Protein AF-A0A817HDC8-F1 (afdb_monomer)

Structure (mmCIF, N/CA/C/O backbone):
data_AF-A0A817HDC8-F1
#
_entry.id   AF-A0A817HDC8-F1
#
loop_
_atom_site.group_PDB
_atom_site.id
_atom_site.type_symbol
_atom_site.label_atom_id
_atom_site.label_alt_id
_atom_site.label_comp_id
_atom_site.label_asym_id
_atom_site.label_entity_id
_atom_site.label_seq_id
_atom_site.pdbx_PDB_ins_code
_atom_site.Cartn_x
_atom_site.Cartn_y
_atom_site.Cartn_z
_atom_site.occupancy
_atom_site.B_iso_or_equiv
_atom_site.auth_seq_id
_atom_site.auth_comp_id
_atom_site.auth_asym_id
_a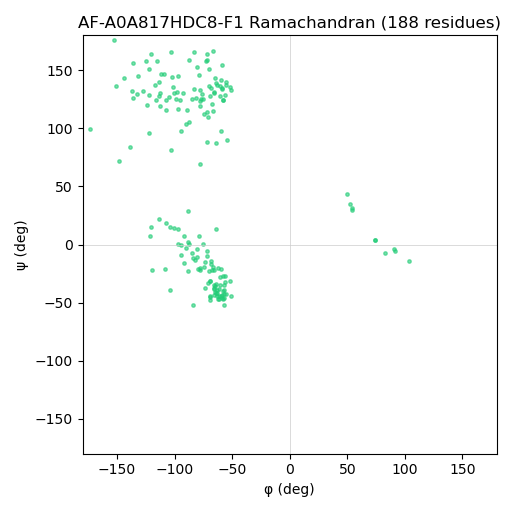tom_site.auth_atom_id
_atom_site.pdbx_PDB_model_num
ATOM 1 N N . MET A 1 1 ? -11.034 21.842 -43.957 1.00 43.28 1 MET A N 1
ATOM 2 C CA . MET A 1 1 ? -11.993 20.720 -43.878 1.00 43.28 1 MET A CA 1
ATOM 3 C C . MET A 1 1 ? -11.370 19.506 -44.549 1.00 43.28 1 MET A C 1
ATOM 5 O O . MET A 1 1 ? -11.151 19.567 -45.745 1.00 43.28 1 MET A O 1
ATOM 9 N N . ASN A 1 2 ? -11.015 18.476 -43.774 1.00 33.69 2 ASN A N 1
ATOM 10 C CA . ASN A 1 2 ? -10.991 17.064 -44.186 1.00 33.69 2 ASN A CA 1
ATOM 11 C C . ASN A 1 2 ? -10.692 16.208 -42.944 1.00 33.69 2 ASN A C 1
ATOM 13 O O . ASN A 1 2 ? -9.560 16.123 -42.479 1.00 33.69 2 ASN A O 1
ATOM 17 N N . ASN A 1 3 ? -11.758 15.643 -42.373 1.00 34.84 3 ASN A N 1
ATOM 18 C CA . ASN A 1 3 ? -11.733 14.734 -41.230 1.00 34.84 3 ASN A CA 1
ATOM 19 C C . ASN A 1 3 ? -11.536 13.299 -41.735 1.00 34.84 3 ASN A C 1
ATOM 21 O O . ASN A 1 3 ? -12.495 12.694 -42.207 1.00 34.84 3 ASN A O 1
ATOM 25 N N . ASN A 1 4 ? -10.341 12.730 -41.573 1.00 34.66 4 ASN A N 1
ATOM 26 C CA . ASN A 1 4 ? -10.135 11.288 -41.716 1.00 34.66 4 ASN A CA 1
ATOM 27 C C . ASN A 1 4 ? -10.223 10.625 -40.337 1.00 34.66 4 ASN A C 1
ATOM 29 O O . ASN A 1 4 ? -9.266 10.626 -39.567 1.00 34.66 4 ASN A O 1
ATOM 33 N N . LYS A 1 5 ? -11.397 10.070 -40.014 1.00 36.00 5 LYS A N 1
ATOM 34 C CA . LYS A 1 5 ? -11.582 9.159 -38.878 1.00 36.00 5 LYS A CA 1
ATOM 35 C C . LYS A 1 5 ? -11.352 7.727 -39.360 1.00 36.00 5 LYS A C 1
ATOM 37 O O . LYS A 1 5 ? -12.231 7.141 -39.985 1.00 36.00 5 LYS A O 1
ATOM 42 N N . SER A 1 6 ? -10.200 7.148 -39.045 1.00 36.69 6 SER A N 1
ATOM 43 C CA . SER A 1 6 ? -9.968 5.708 -39.159 1.00 36.69 6 SER A CA 1
ATOM 44 C C . SER A 1 6 ? -10.699 4.986 -38.020 1.00 36.69 6 SER A C 1
ATOM 46 O O . SER A 1 6 ? -10.377 5.142 -36.844 1.00 36.69 6 SER A O 1
ATOM 48 N N . LYS A 1 7 ? -11.729 4.207 -38.372 1.00 33.06 7 LYS A N 1
ATOM 49 C CA . LYS A 1 7 ? -12.365 3.235 -37.473 1.00 33.06 7 LYS A CA 1
ATOM 50 C C . LYS A 1 7 ? -11.401 2.064 -37.274 1.00 33.06 7 LYS A C 1
ATOM 52 O O . LYS A 1 7 ? -11.149 1.320 -38.214 1.00 33.06 7 LYS A O 1
ATOM 57 N N . ILE A 1 8 ? -10.903 1.887 -36.055 1.00 33.47 8 ILE A N 1
ATOM 58 C CA . ILE A 1 8 ? -10.273 0.634 -35.627 1.00 33.47 8 ILE A CA 1
ATOM 59 C C . ILE A 1 8 ? -11.396 -0.234 -35.059 1.00 33.47 8 ILE A C 1
ATOM 61 O O . ILE A 1 8 ? -12.049 0.152 -34.090 1.00 33.47 8 ILE A O 1
ATOM 65 N N . SER A 1 9 ? -11.660 -1.369 -35.702 1.00 33.81 9 SER A N 1
ATOM 66 C CA . SER A 1 9 ? -12.537 -2.413 -35.171 1.00 33.81 9 SER A CA 1
ATOM 67 C C . SER A 1 9 ? -11.661 -3.480 -34.518 1.00 33.81 9 SER A C 1
ATOM 69 O O . SER A 1 9 ? -10.655 -3.887 -35.093 1.00 33.81 9 SER A O 1
ATOM 71 N N . PHE A 1 10 ? -12.003 -3.876 -33.293 1.00 32.59 10 PHE A N 1
ATOM 72 C CA . PHE A 1 10 ? -11.344 -4.972 -32.589 1.00 32.59 10 PHE A CA 1
ATOM 73 C C . PHE A 1 10 ? -12.185 -6.230 -32.783 1.00 32.59 10 PHE A C 1
ATOM 75 O O . PHE A 1 10 ? -13.341 -6.263 -32.363 1.00 32.59 10 PHE A O 1
ATOM 82 N N . ASN A 1 11 ? -11.610 -7.233 -33.442 1.00 30.77 11 ASN A N 1
ATOM 83 C CA . ASN A 1 11 ? -12.217 -8.549 -33.596 1.00 30.77 11 ASN A CA 1
ATOM 84 C C . ASN A 1 11 ? -11.956 -9.351 -32.310 1.00 30.77 11 ASN A C 1
ATOM 86 O O . ASN A 1 11 ? -10.815 -9.420 -31.853 1.00 30.77 11 ASN A O 1
ATOM 90 N N . LEU A 1 12 ? -13.006 -9.883 -31.681 1.00 39.09 12 LEU A N 1
ATOM 91 C CA . LEU A 1 12 ? -12.952 -10.491 -30.340 1.00 39.09 12 LEU A CA 1
ATOM 92 C C . LEU A 1 12 ? -12.688 -12.009 -30.346 1.00 39.09 12 LEU A C 1
ATOM 94 O O . LEU A 1 12 ? -12.686 -12.617 -29.276 1.00 39.09 12 LEU A O 1
ATOM 98 N N . ASP A 1 13 ? -12.396 -12.595 -31.507 1.00 40.66 13 ASP A N 1
ATOM 99 C CA . ASP A 1 13 ? -12.350 -14.054 -31.685 1.00 40.66 13 ASP A CA 1
ATOM 100 C C . ASP A 1 13 ? -10.942 -14.683 -31.597 1.00 40.66 13 ASP A C 1
ATOM 102 O O . ASP A 1 13 ? -10.808 -15.900 -31.642 1.00 40.66 13 ASP A O 1
ATOM 106 N N . ASP A 1 14 ? -9.880 -13.905 -31.356 1.00 39.59 14 ASP A N 1
ATOM 107 C CA . ASP A 1 14 ? -8.495 -14.419 -31.240 1.00 39.59 14 ASP A CA 1
ATOM 108 C C . ASP A 1 14 ? -8.097 -14.860 -29.810 1.00 39.59 14 ASP A C 1
ATOM 110 O O . ASP A 1 14 ? -6.934 -14.785 -29.402 1.00 39.59 14 ASP A O 1
ATOM 114 N N . ARG A 1 15 ? -9.054 -15.314 -28.989 1.00 44.38 15 ARG A N 1
ATOM 115 C CA . ARG A 1 15 ? -8.764 -15.738 -27.601 1.00 44.38 15 ARG A CA 1
ATOM 116 C C . ARG A 1 15 ? -8.123 -17.123 -27.488 1.00 44.38 15 ARG A C 1
ATOM 118 O O . ARG A 1 15 ? -7.425 -17.373 -26.504 1.00 44.38 15 ARG A O 1
ATOM 125 N N . ASP A 1 16 ? -8.275 -17.976 -28.495 1.00 39.31 16 ASP A N 1
ATOM 126 C CA . ASP A 1 16 ? -7.887 -19.388 -28.387 1.00 39.31 16 ASP A CA 1
ATOM 127 C C . ASP A 1 16 ? -6.445 -19.682 -28.838 1.00 39.31 16 ASP A C 1
ATOM 129 O O . ASP A 1 16 ? -5.863 -20.690 -28.436 1.00 39.31 16 ASP A O 1
ATOM 133 N N . ALA A 1 17 ? -5.794 -18.766 -29.565 1.00 37.88 17 ALA A N 1
ATOM 134 C CA . ALA A 1 17 ? -4.405 -18.940 -30.011 1.00 37.88 17 ALA A CA 1
ATOM 135 C C . ALA A 1 17 ? -3.343 -18.610 -28.935 1.00 37.88 17 ALA A C 1
ATOM 137 O O . ALA A 1 17 ? -2.167 -18.925 -29.106 1.00 37.88 17 ALA A O 1
ATOM 138 N N . LEU A 1 18 ? -3.731 -18.008 -27.803 1.00 38.06 18 LEU A N 1
ATOM 139 C CA . LEU A 1 18 ? -2.809 -17.596 -26.728 1.00 38.06 18 LEU A CA 1
ATOM 140 C C . LEU A 1 18 ? -2.658 -18.632 -25.598 1.00 38.06 18 LEU A C 1
ATOM 142 O O . LEU A 1 18 ? -1.925 -18.403 -24.632 1.00 38.06 18 LEU A O 1
ATOM 146 N N . VAL A 1 19 ? -3.352 -19.771 -25.677 1.00 42.84 19 VAL A N 1
ATOM 147 C CA . VAL A 1 19 ? -3.393 -20.764 -24.587 1.00 42.84 19 VAL A CA 1
ATOM 148 C C . VAL A 1 19 ? -2.247 -21.786 -24.673 1.00 42.84 19 VAL A C 1
ATOM 150 O O . VAL A 1 19 ? -1.840 -22.331 -23.647 1.00 42.84 19 VAL A O 1
ATOM 153 N N . SER A 1 20 ? -1.648 -22.000 -25.847 1.00 35.31 20 SER A N 1
ATOM 154 C CA . SER A 1 20 ? -0.659 -23.067 -26.078 1.00 35.31 20 SER A CA 1
ATOM 155 C C . SER A 1 20 ? 0.790 -22.739 -25.679 1.00 35.31 20 SER A C 1
ATOM 157 O O . SER A 1 20 ? 1.583 -23.666 -25.544 1.00 35.31 20 SER A O 1
ATOM 159 N N . ASN A 1 21 ? 1.134 -21.480 -25.376 1.00 33.62 21 ASN A N 1
ATOM 160 C CA . ASN A 1 21 ? 2.506 -21.072 -25.002 1.00 33.62 21 ASN A CA 1
ATOM 161 C C . ASN A 1 21 ? 2.715 -20.798 -23.493 1.00 33.62 21 ASN A C 1
ATOM 163 O O . ASN A 1 21 ? 3.712 -20.205 -23.088 1.00 33.62 21 ASN A O 1
ATOM 167 N N . ARG A 1 22 ? 1.801 -21.229 -22.610 1.00 43.81 22 ARG A N 1
ATOM 168 C CA . ARG A 1 22 ? 1.831 -20.881 -21.168 1.00 43.81 22 ARG A CA 1
ATOM 169 C C . ARG A 1 22 ? 2.926 -21.540 -20.319 1.00 43.81 22 ARG A C 1
ATOM 171 O O . ARG A 1 22 ? 3.030 -21.204 -19.142 1.00 43.81 22 ARG A O 1
ATOM 178 N N . LYS A 1 23 ? 3.725 -22.469 -20.852 1.00 33.09 23 LYS A N 1
ATOM 179 C CA . LYS A 1 23 ? 4.700 -23.226 -20.042 1.00 33.09 23 LYS A CA 1
ATOM 180 C C . LYS A 1 23 ? 6.098 -22.602 -19.939 1.00 33.09 23 LYS A C 1
ATOM 182 O O . LYS A 1 23 ? 6.897 -23.125 -19.174 1.00 33.09 23 LYS A O 1
ATOM 187 N N . GLU A 1 24 ? 6.376 -21.481 -20.608 1.00 33.44 24 GLU A N 1
ATOM 188 C CA . GLU A 1 24 ? 7.749 -20.943 -20.704 1.00 33.44 24 GLU A CA 1
ATOM 189 C C . GLU A 1 24 ? 7.944 -19.515 -20.149 1.00 33.44 24 GLU A C 1
ATOM 191 O O . GLU A 1 24 ? 9.023 -18.948 -20.253 1.00 33.44 24 GLU A O 1
ATOM 196 N N . TYR A 1 25 ? 6.938 -18.923 -19.494 1.00 39.72 25 TYR A N 1
ATOM 197 C CA . TYR A 1 25 ? 7.019 -17.534 -18.992 1.00 39.72 25 TYR A CA 1
ATOM 198 C C . TYR A 1 25 ? 7.161 -17.408 -17.467 1.00 39.72 25 TYR A C 1
ATOM 200 O O . TYR A 1 25 ? 6.905 -16.345 -16.903 1.00 39.72 25 TYR A O 1
ATOM 208 N N . ALA A 1 26 ? 7.579 -18.478 -16.786 1.00 35.06 26 ALA A N 1
ATOM 209 C CA . ALA A 1 26 ? 7.767 -18.483 -15.333 1.00 35.06 26 ALA A CA 1
ATOM 210 C C . ALA A 1 26 ? 9.036 -17.755 -14.848 1.00 35.06 26 ALA A C 1
ATOM 212 O O . ALA A 1 26 ? 9.240 -17.671 -13.644 1.00 35.06 26 ALA A O 1
ATOM 213 N N . GLU A 1 27 ? 9.849 -17.186 -15.741 1.00 36.06 27 GLU A N 1
ATOM 214 C CA . GLU A 1 27 ? 10.998 -16.347 -15.387 1.00 36.06 27 GLU A CA 1
ATOM 215 C C . GLU A 1 27 ? 11.217 -15.271 -16.459 1.00 36.06 27 GLU A C 1
ATOM 217 O O . GLU A 1 27 ? 12.176 -15.309 -17.227 1.00 36.06 27 GLU A O 1
ATOM 222 N N . VAL A 1 28 ? 10.346 -14.259 -16.525 1.00 37.16 28 VAL A N 1
ATOM 223 C CA . VAL A 1 28 ? 10.811 -12.985 -17.090 1.00 37.16 28 VAL A CA 1
ATOM 224 C C . VAL A 1 28 ? 11.745 -12.383 -16.047 1.00 37.16 28 VAL A C 1
ATOM 226 O O . VAL A 1 28 ? 11.323 -11.652 -15.150 1.00 37.16 28 VAL A O 1
ATOM 229 N N . ASN A 1 29 ? 13.020 -12.757 -16.151 1.00 39.53 29 ASN A N 1
ATOM 230 C CA . ASN A 1 29 ? 14.140 -11.999 -15.622 1.00 39.53 29 ASN A CA 1
ATOM 231 C C . ASN A 1 29 ? 14.034 -10.585 -16.198 1.00 39.53 29 ASN A C 1
ATOM 233 O O . ASN A 1 29 ? 14.529 -10.296 -17.285 1.00 39.53 29 ASN A O 1
ATOM 237 N N . ASP A 1 30 ? 13.330 -9.711 -15.480 1.00 43.50 30 ASP A N 1
ATOM 238 C CA . ASP A 1 30 ? 13.390 -8.274 -15.685 1.00 43.50 30 ASP A CA 1
ATOM 239 C C . ASP A 1 30 ? 14.821 -7.843 -15.361 1.00 43.50 30 ASP A C 1
ATOM 241 O O . ASP A 1 30 ? 15.147 -7.504 -14.229 1.00 43.50 30 ASP A O 1
ATOM 245 N N . SER A 1 31 ? 15.703 -7.907 -16.355 1.00 37.81 31 SER A N 1
ATOM 246 C CA . SER A 1 31 ? 17.119 -7.541 -16.291 1.00 37.81 31 SER A CA 1
ATOM 247 C C . SER A 1 31 ? 17.354 -6.049 -16.003 1.00 37.81 31 SER A C 1
ATOM 249 O O . SER A 1 31 ? 18.471 -5.564 -16.147 1.00 37.81 31 SER A O 1
ATOM 251 N N . SER A 1 32 ? 16.318 -5.313 -15.584 1.00 46.41 32 SER A N 1
ATOM 252 C CA . SER A 1 32 ? 16.407 -3.965 -15.026 1.00 46.41 32 SER A CA 1
ATOM 253 C C . SER A 1 32 ? 16.407 -3.929 -13.489 1.00 46.41 32 SER A C 1
ATOM 255 O O . SER A 1 32 ? 16.232 -2.857 -12.906 1.00 46.41 32 SER A O 1
ATOM 257 N N . GLN A 1 33 ? 16.607 -5.074 -12.812 1.00 51.19 33 GLN A N 1
ATOM 258 C CA . GLN A 1 33 ? 16.708 -5.123 -11.350 1.00 51.19 33 GLN A CA 1
ATOM 259 C C . GLN A 1 33 ? 17.872 -4.252 -10.861 1.00 51.19 33 GLN A C 1
ATOM 261 O O . GLN A 1 33 ? 19.017 -4.698 -10.809 1.00 51.19 33 GLN A O 1
ATOM 266 N N . LEU A 1 34 ? 17.572 -3.023 -10.434 1.00 53.28 34 LEU A N 1
ATOM 267 C CA . LEU A 1 34 ? 18.415 -2.360 -9.448 1.00 53.28 34 LEU A CA 1
ATOM 268 C C . LEU A 1 34 ? 18.600 -3.320 -8.283 1.00 53.28 34 LEU A C 1
ATOM 270 O O . LEU A 1 34 ? 17.637 -3.942 -7.814 1.00 53.28 34 LEU A O 1
ATOM 274 N N . SER A 1 35 ? 19.848 -3.456 -7.851 1.00 55.94 35 SER A N 1
ATOM 275 C CA . SER A 1 35 ? 20.176 -4.366 -6.772 1.00 55.94 35 SER A CA 1
ATOM 276 C C . SER A 1 35 ? 19.378 -3.952 -5.535 1.00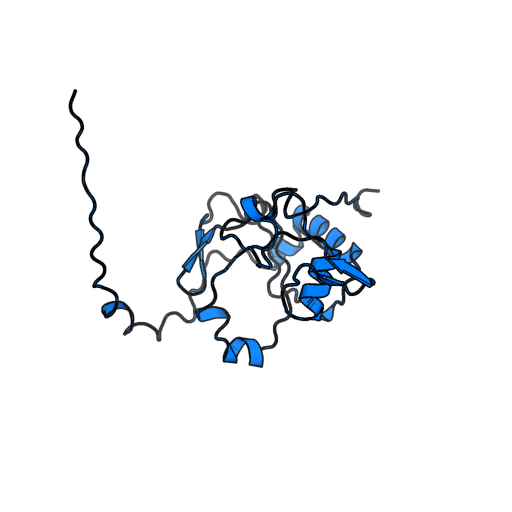 55.94 35 SER A C 1
ATOM 278 O O . SER A 1 35 ? 19.280 -2.774 -5.183 1.00 55.94 35 SER A O 1
ATOM 280 N N . GLN A 1 36 ? 18.774 -4.924 -4.855 1.00 58.84 36 GLN A N 1
ATOM 281 C CA . GLN A 1 36 ? 18.020 -4.674 -3.627 1.00 58.84 36 GLN A CA 1
ATOM 282 C C . GLN A 1 36 ? 18.847 -3.877 -2.600 1.00 58.84 36 GLN A C 1
ATOM 284 O O . GLN A 1 36 ? 18.300 -3.037 -1.885 1.00 58.84 36 GLN A O 1
ATOM 289 N N . SER A 1 37 ? 20.170 -4.069 -2.599 1.00 58.94 37 SER A N 1
ATOM 290 C CA . SER A 1 37 ? 21.150 -3.314 -1.813 1.00 58.94 37 SER A CA 1
ATOM 291 C C . SER A 1 37 ? 21.126 -1.804 -2.061 1.00 58.94 37 SER A C 1
ATOM 293 O O . SER A 1 37 ? 21.155 -1.046 -1.096 1.00 58.94 37 SER A O 1
ATOM 295 N N . GLU A 1 38 ? 21.009 -1.341 -3.308 1.00 61.19 38 GLU A N 1
ATOM 296 C CA . GLU A 1 38 ? 21.004 0.100 -3.619 1.00 61.19 38 GLU A CA 1
ATOM 297 C C . GLU A 1 38 ? 19.728 0.790 -3.125 1.00 61.19 38 GLU A C 1
ATOM 299 O O . GLU A 1 38 ? 19.750 1.949 -2.708 1.00 61.19 38 GLU A O 1
ATOM 304 N N . SER A 1 39 ? 18.604 0.067 -3.109 1.00 68.19 39 SER A N 1
ATOM 305 C CA . SER A 1 39 ? 17.337 0.608 -2.609 1.00 68.19 39 SER A CA 1
ATOM 306 C C . SER A 1 39 ? 17.337 0.829 -1.091 1.00 68.19 39 SER A C 1
ATOM 308 O O . SER A 1 39 ? 16.712 1.773 -0.613 1.00 68.19 39 SER A O 1
ATOM 310 N N . ILE A 1 40 ? 18.074 0.001 -0.341 1.00 72.50 40 ILE A N 1
ATOM 311 C CA . ILE A 1 40 ? 18.147 0.049 1.128 1.00 72.50 40 ILE A CA 1
ATOM 312 C C . ILE A 1 40 ? 18.926 1.277 1.603 1.00 72.50 40 ILE A C 1
ATOM 314 O O . ILE A 1 40 ? 18.588 1.857 2.636 1.00 72.50 40 ILE A O 1
ATOM 318 N N . GLU A 1 41 ? 19.932 1.705 0.840 1.00 86.88 41 GLU A N 1
ATOM 319 C CA . GLU A 1 41 ? 20.768 2.850 1.200 1.00 86.88 41 GLU A CA 1
ATOM 320 C C . GLU A 1 41 ? 20.155 4.209 0.830 1.00 86.88 41 GLU A C 1
ATOM 322 O O . GLU A 1 41 ? 20.580 5.241 1.356 1.00 86.88 41 GLU A O 1
ATOM 327 N N . CYS A 1 42 ? 19.109 4.214 0.001 1.00 92.25 42 CYS A N 1
ATOM 328 C CA . CYS A 1 42 ? 18.410 5.415 -0.440 1.00 92.25 42 CYS A CA 1
ATOM 329 C C . CYS A 1 42 ? 17.839 6.233 0.737 1.00 92.25 42 CYS A C 1
ATOM 331 O O . CYS A 1 42 ? 16.997 5.714 1.476 1.00 92.25 42 CYS A O 1
ATOM 333 N N . PRO A 1 43 ? 18.182 7.532 0.877 1.00 93.75 43 PRO A N 1
ATOM 334 C CA . PRO A 1 43 ? 17.649 8.381 1.946 1.00 93.75 43 PRO A CA 1
ATOM 335 C C . PRO A 1 43 ? 16.118 8.454 1.964 1.00 93.75 43 PRO A C 1
ATOM 337 O O . PRO A 1 43 ? 15.506 8.385 3.026 1.00 93.75 43 PRO A O 1
ATOM 340 N N . TRP A 1 44 ? 15.489 8.521 0.784 1.00 94.06 44 TRP A N 1
ATOM 341 C CA . TRP A 1 44 ? 14.029 8.500 0.661 1.00 94.06 44 TRP A CA 1
ATOM 342 C C . TRP A 1 44 ? 13.432 7.191 1.186 1.00 94.06 44 TRP A C 1
ATOM 344 O O . TRP A 1 44 ? 12.495 7.209 1.979 1.00 94.06 44 TRP A O 1
ATOM 354 N N . PHE A 1 45 ? 14.002 6.049 0.794 1.00 95.31 45 PHE A N 1
ATOM 355 C CA . PHE A 1 45 ? 13.522 4.751 1.261 1.00 95.31 45 PHE A CA 1
ATOM 356 C C . PHE A 1 45 ? 13.726 4.579 2.769 1.00 95.31 45 PHE A C 1
ATOM 358 O O . PHE A 1 45 ? 12.823 4.098 3.449 1.00 95.31 45 PHE A O 1
A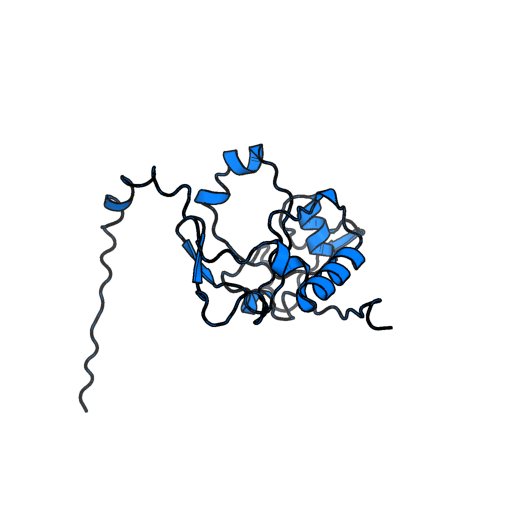TOM 365 N N . LYS A 1 46 ? 14.871 5.021 3.308 1.00 94.81 46 LYS A N 1
ATOM 366 C CA . LYS A 1 46 ? 15.153 5.016 4.751 1.00 94.81 46 LYS A CA 1
ATOM 367 C C . LYS A 1 46 ? 14.125 5.830 5.534 1.00 94.81 46 LYS A C 1
ATOM 369 O O . LYS A 1 46 ? 13.633 5.334 6.543 1.00 94.81 46 LYS A O 1
ATOM 374 N N . LEU A 1 47 ? 13.748 7.013 5.042 1.00 95.00 47 LEU A N 1
ATOM 375 C CA . LEU A 1 47 ? 12.697 7.836 5.644 1.00 95.00 47 LEU A CA 1
ATOM 376 C C . LEU A 1 47 ? 11.342 7.110 5.649 1.00 95.00 47 LEU A C 1
ATOM 378 O O . LEU A 1 47 ? 10.672 7.049 6.679 1.00 95.00 47 LEU A O 1
ATOM 382 N N . CYS A 1 48 ? 10.946 6.512 4.521 1.00 95.56 48 CYS A N 1
ATOM 383 C CA . CYS A 1 48 ? 9.709 5.733 4.452 1.00 95.56 48 CYS A CA 1
ATOM 384 C C . CYS A 1 48 ? 9.749 4.502 5.376 1.00 95.56 48 CYS A C 1
ATOM 386 O O . CYS A 1 48 ? 8.747 4.169 6.004 1.00 95.56 48 CYS A O 1
ATOM 388 N N . LEU A 1 49 ? 10.895 3.822 5.471 1.00 95.12 49 LEU A N 1
ATOM 389 C CA . LEU A 1 49 ? 11.084 2.667 6.349 1.00 95.12 49 LEU A CA 1
ATOM 390 C C . LEU A 1 49 ? 11.002 3.064 7.825 1.00 95.12 49 LEU A C 1
ATOM 392 O O . LEU A 1 49 ? 10.455 2.317 8.634 1.00 95.12 49 LEU A O 1
ATOM 396 N N . GLU A 1 50 ? 11.535 4.229 8.181 1.00 95.62 50 GLU A N 1
ATOM 397 C CA . GLU A 1 50 ? 11.400 4.792 9.520 1.00 95.62 50 GLU A CA 1
ATOM 398 C C . GLU A 1 50 ? 9.931 5.062 9.864 1.00 95.62 50 GLU A C 1
ATOM 400 O O . GLU A 1 50 ? 9.477 4.646 10.931 1.00 95.62 50 GLU A O 1
ATOM 405 N N . TYR A 1 51 ? 9.166 5.647 8.933 1.00 95.81 51 TYR A N 1
ATOM 406 C CA . TYR A 1 51 ? 7.722 5.813 9.100 1.00 95.81 51 TYR A CA 1
ATOM 407 C C . TYR A 1 51 ? 7.031 4.467 9.343 1.00 95.81 51 TYR A C 1
ATOM 409 O O . TYR A 1 51 ? 6.353 4.316 10.354 1.00 95.81 51 TYR A O 1
ATOM 417 N N . VAL A 1 52 ? 7.256 3.455 8.495 1.00 95.56 52 VAL A N 1
ATOM 418 C CA . VAL A 1 52 ? 6.649 2.120 8.677 1.00 95.56 52 VAL A CA 1
ATOM 419 C C . VAL A 1 52 ? 7.010 1.504 10.030 1.00 95.56 52 VAL A C 1
ATOM 421 O O . VAL A 1 52 ? 6.151 0.923 10.686 1.00 95.56 52 VAL A O 1
ATOM 424 N N . ARG A 1 53 ? 8.257 1.657 10.491 1.00 94.94 53 ARG A N 1
ATOM 425 C CA . ARG A 1 53 ? 8.680 1.177 11.817 1.00 94.94 53 ARG A CA 1
ATOM 426 C C . ARG A 1 53 ? 7.973 1.902 12.957 1.00 94.94 53 ARG A C 1
ATOM 428 O O . ARG A 1 53 ? 7.668 1.268 13.959 1.00 94.94 53 ARG A O 1
ATOM 435 N N . SER A 1 54 ? 7.700 3.197 12.804 1.00 95.44 54 SER A N 1
ATOM 436 C CA . SER A 1 54 ? 6.985 3.987 13.814 1.00 95.44 54 SER A CA 1
ATOM 437 C C . SER A 1 54 ? 5.511 3.602 13.974 1.00 95.44 54 SER A C 1
ATOM 439 O O . SER A 1 54 ? 4.899 3.972 14.971 1.00 95.44 54 SER A O 1
ATOM 441 N N . LEU A 1 55 ? 4.950 2.839 13.027 1.00 94.81 55 LEU A N 1
ATOM 442 C CA . LEU A 1 55 ? 3.589 2.306 13.125 1.00 94.81 55 LEU A CA 1
ATOM 443 C C . LEU A 1 55 ? 3.464 1.157 14.137 1.00 94.81 55 LEU A C 1
ATOM 445 O O . LEU A 1 55 ? 2.347 0.808 14.498 1.00 94.81 55 LEU A O 1
ATOM 449 N N . ASP A 1 56 ? 4.589 0.570 14.561 1.00 95.25 56 ASP A N 1
ATOM 450 C CA . ASP A 1 56 ? 4.664 -0.537 15.528 1.00 95.25 56 ASP A CA 1
ATOM 451 C C . ASP A 1 56 ? 3.815 -1.774 15.165 1.00 95.25 56 ASP A C 1
ATOM 453 O O . ASP A 1 56 ? 3.322 -2.510 16.016 1.00 95.25 56 ASP A O 1
ATOM 457 N N . TRP A 1 57 ? 3.641 -2.036 13.867 1.00 95.94 57 TRP A N 1
ATOM 458 C CA . TRP A 1 57 ? 2.948 -3.237 13.397 1.00 95.94 57 TRP A CA 1
ATOM 459 C C . TRP A 1 57 ? 3.792 -4.498 13.594 1.00 95.94 57 TRP A C 1
ATOM 461 O O . TRP A 1 57 ? 5.028 -4.466 13.623 1.00 95.94 57 TRP A O 1
ATOM 471 N N . GLN A 1 58 ? 3.124 -5.654 13.642 1.00 95.75 58 GLN A N 1
ATOM 472 C CA . GLN A 1 58 ? 3.804 -6.934 13.815 1.00 95.75 58 GLN A CA 1
ATOM 473 C C . GLN A 1 58 ? 4.833 -7.180 12.705 1.00 95.75 58 GLN A C 1
ATOM 475 O O . GLN A 1 58 ? 4.515 -7.228 11.516 1.00 95.75 58 GLN A O 1
ATOM 480 N N . LYS A 1 59 ? 6.086 -7.423 13.108 1.00 95.12 59 LYS A N 1
ATOM 481 C CA . LYS A 1 59 ? 7.210 -7.656 12.184 1.00 95.12 59 LYS A CA 1
ATOM 482 C C . LYS A 1 59 ? 6.978 -8.842 11.242 1.00 95.12 59 LYS A C 1
ATOM 484 O O . LYS A 1 59 ? 7.520 -8.847 10.145 1.00 95.12 59 LYS A O 1
ATOM 489 N N . CYS A 1 60 ? 6.170 -9.825 11.650 1.00 95.44 60 CYS A N 1
ATOM 490 C CA . CYS A 1 60 ? 5.841 -10.999 10.839 1.00 95.44 60 CYS A CA 1
ATOM 491 C C . CYS A 1 60 ? 5.011 -10.666 9.588 1.00 95.44 60 CYS A C 1
ATOM 493 O O . CYS A 1 60 ? 5.020 -11.452 8.641 1.00 95.44 60 CYS A O 1
ATOM 495 N N . PHE A 1 61 ? 4.348 -9.503 9.540 1.00 96.19 61 PHE A N 1
ATOM 496 C CA . PHE A 1 61 ? 3.647 -9.042 8.341 1.00 96.19 61 PHE A CA 1
ATOM 497 C C . PHE A 1 61 ? 4.598 -8.709 7.195 1.00 96.19 61 PHE A C 1
ATOM 499 O O . PHE A 1 61 ? 4.176 -8.725 6.042 1.00 96.19 61 PHE A O 1
ATOM 506 N N . PHE A 1 62 ? 5.869 -8.433 7.490 1.00 96.25 62 PHE A N 1
ATOM 507 C CA . PHE A 1 62 ? 6.816 -7.901 6.524 1.00 96.25 62 PHE A CA 1
ATOM 508 C C . PHE A 1 62 ? 7.918 -8.893 6.168 1.00 96.25 62 PHE A C 1
ATOM 510 O O . PHE A 1 62 ? 8.430 -9.636 7.004 1.00 96.25 62 PHE A O 1
ATOM 517 N N . THR A 1 63 ? 8.358 -8.813 4.917 1.00 94.81 63 THR A N 1
ATOM 518 C CA . THR A 1 63 ? 9.581 -9.442 4.431 1.00 94.81 63 THR A CA 1
ATOM 519 C C . THR A 1 63 ? 10.377 -8.441 3.619 1.00 94.81 63 THR A C 1
ATOM 521 O O . THR A 1 63 ? 9.875 -7.840 2.672 1.00 94.81 63 THR A O 1
ATOM 524 N N . ARG A 1 64 ? 11.666 -8.307 3.933 1.00 91.69 64 ARG A N 1
ATOM 525 C CA . ARG A 1 64 ? 12.536 -7.380 3.203 1.00 91.69 64 ARG A CA 1
ATOM 526 C C . ARG A 1 64 ? 12.803 -7.815 1.766 1.00 91.69 64 ARG A C 1
ATOM 528 O O . ARG A 1 64 ? 13.217 -6.989 0.965 1.00 91.69 64 ARG A O 1
ATOM 535 N N . LYS A 1 65 ? 12.541 -9.088 1.427 1.00 90.69 65 LYS A N 1
ATOM 536 C CA . LYS A 1 65 ? 12.842 -9.704 0.121 1.00 90.69 65 LYS A CA 1
ATOM 537 C C . LYS A 1 65 ? 12.217 -8.964 -1.064 1.00 90.69 65 LYS A C 1
ATOM 539 O O . LYS A 1 65 ? 12.771 -9.020 -2.158 1.00 90.69 65 LYS A O 1
ATOM 544 N N . HIS A 1 66 ? 11.107 -8.266 -0.855 1.00 90.62 66 HIS A N 1
ATOM 545 C CA . HIS A 1 66 ? 10.389 -7.563 -1.919 1.00 90.62 66 HIS A CA 1
ATOM 546 C C . HIS A 1 66 ? 10.271 -6.053 -1.672 1.00 90.62 66 HIS A C 1
ATOM 548 O O . HIS A 1 66 ? 9.486 -5.384 -2.342 1.00 90.62 66 HIS A O 1
ATOM 554 N N . ASP A 1 67 ? 11.064 -5.514 -0.741 1.00 94.50 67 ASP A N 1
ATOM 555 C CA . ASP A 1 67 ? 11.202 -4.071 -0.552 1.00 94.50 67 ASP A CA 1
ATOM 556 C C . ASP A 1 67 ? 11.743 -3.417 -1.829 1.00 94.50 67 ASP A C 1
ATOM 558 O O . ASP A 1 67 ? 12.673 -3.931 -2.460 1.00 94.50 67 ASP A O 1
ATOM 562 N N . ARG A 1 68 ? 11.166 -2.276 -2.216 1.00 92.81 68 ARG A N 1
ATOM 563 C CA . ARG A 1 68 ? 11.592 -1.542 -3.410 1.00 92.81 68 ARG A CA 1
ATOM 564 C C . ARG A 1 68 ? 11.341 -0.045 -3.281 1.00 92.81 68 ARG A C 1
ATOM 566 O O . ARG A 1 68 ? 10.268 0.393 -2.874 1.00 92.81 68 ARG A O 1
ATOM 573 N N . CYS A 1 69 ? 12.318 0.751 -3.698 1.00 95.56 69 CYS A N 1
ATOM 574 C CA . CYS A 1 69 ? 12.193 2.200 -3.795 1.00 95.56 69 CYS A CA 1
ATOM 575 C C . CYS A 1 69 ? 11.929 2.614 -5.246 1.00 95.56 69 CYS A C 1
ATOM 577 O O . CYS A 1 69 ? 12.665 2.208 -6.142 1.00 95.56 69 CYS A O 1
ATOM 579 N N . TYR A 1 70 ? 10.917 3.451 -5.472 1.00 94.81 70 TYR A N 1
ATOM 580 C CA . TYR A 1 70 ? 10.553 3.961 -6.796 1.00 94.81 70 TYR A CA 1
ATOM 581 C C . TYR A 1 70 ? 10.774 5.474 -6.934 1.00 94.81 70 TYR A C 1
ATOM 583 O O . TYR A 1 70 ? 10.143 6.122 -7.772 1.00 94.81 70 TYR A O 1
ATOM 591 N N . CYS A 1 71 ? 11.637 6.073 -6.107 1.00 95.19 71 CYS A N 1
ATOM 592 C CA . CYS A 1 71 ? 12.031 7.472 -6.282 1.00 95.19 71 CYS A CA 1
ATOM 593 C C . CYS A 1 71 ? 12.835 7.661 -7.581 1.00 95.19 71 CYS A C 1
ATOM 595 O O . CYS A 1 71 ? 13.335 6.699 -8.159 1.00 95.19 71 CYS A O 1
ATOM 597 N N . ASN A 1 72 ? 13.021 8.907 -8.023 1.00 93.25 72 ASN A N 1
ATOM 598 C CA . ASN A 1 72 ? 13.729 9.198 -9.278 1.00 93.25 72 ASN A CA 1
ATOM 599 C C . ASN A 1 72 ? 15.198 8.735 -9.296 1.00 93.25 72 ASN A C 1
ATOM 601 O O . ASN A 1 72 ? 15.764 8.603 -10.376 1.00 93.25 72 ASN A O 1
ATOM 605 N N . HIS A 1 73 ? 15.808 8.507 -8.128 1.00 92.12 73 HIS A N 1
ATOM 606 C CA . HIS A 1 73 ? 17.166 7.973 -8.022 1.00 92.12 73 HIS A CA 1
ATOM 607 C C . HIS A 1 73 ? 17.181 6.442 -8.125 1.00 92.12 73 HIS A C 1
ATOM 609 O O . HIS A 1 73 ? 17.882 5.892 -8.965 1.00 92.12 73 HIS A O 1
ATOM 615 N N . CYS A 1 74 ? 16.365 5.758 -7.316 1.00 93.44 74 CYS A N 1
ATOM 616 C CA . CYS A 1 74 ? 16.316 4.295 -7.286 1.00 93.44 74 CYS A CA 1
ATOM 617 C C . CYS A 1 74 ? 15.542 3.673 -8.440 1.00 93.44 74 CYS A C 1
ATOM 619 O O . CYS A 1 74 ? 15.711 2.493 -8.683 1.00 93.44 74 CYS A O 1
ATOM 621 N N . TYR A 1 75 ? 14.666 4.409 -9.116 1.00 93.12 75 TYR A N 1
ATOM 622 C CA . TYR A 1 75 ? 13.960 3.932 -10.297 1.00 93.12 75 TYR A CA 1
ATOM 623 C C . TYR A 1 75 ? 13.922 5.068 -11.314 1.00 93.12 75 TYR A C 1
ATOM 625 O O . TYR A 1 75 ? 12.974 5.860 -11.374 1.00 93.12 75 TYR A O 1
ATOM 633 N N . SER A 1 76 ? 15.005 5.195 -12.081 1.00 92.88 76 SER A N 1
ATOM 634 C CA . SER A 1 76 ? 15.232 6.347 -12.951 1.00 92.88 76 SER A CA 1
ATOM 635 C C . SER A 1 76 ? 14.105 6.536 -13.981 1.00 92.88 76 SER A C 1
ATOM 637 O O . SER A 1 76 ? 13.412 5.578 -14.357 1.00 92.88 76 SER A O 1
ATOM 639 N N . PRO A 1 77 ? 13.882 7.765 -14.478 1.00 92.62 77 PRO A N 1
ATOM 640 C CA . PRO A 1 77 ? 12.903 8.021 -15.537 1.00 92.62 77 PRO A CA 1
ATOM 641 C C . PRO A 1 77 ? 13.167 7.260 -16.844 1.00 92.62 77 PRO A C 1
ATOM 643 O O . PRO A 1 77 ? 12.236 7.076 -17.620 1.00 92.62 77 PRO A O 1
ATOM 646 N N . SER A 1 78 ? 14.405 6.807 -17.078 1.00 93.62 78 SER A N 1
ATOM 647 C CA . SER A 1 78 ? 14.769 6.002 -18.251 1.00 93.62 78 SER A CA 1
ATOM 648 C C . SER A 1 78 ? 14.278 4.553 -18.177 1.00 93.62 78 SER A C 1
ATOM 650 O O . SER A 1 78 ? 14.176 3.902 -19.214 1.00 93.62 78 SER A O 1
ATOM 652 N N . LEU A 1 79 ? 13.951 4.045 -16.983 1.00 93.06 79 LEU A N 1
ATOM 653 C CA . LEU A 1 79 ? 13.353 2.719 -16.823 1.00 93.06 79 LEU A CA 1
ATOM 654 C C . LEU A 1 79 ? 11.890 2.688 -17.306 1.00 93.06 79 LEU A C 1
ATOM 656 O O . LEU A 1 79 ? 11.222 3.729 -17.350 1.00 93.06 79 LEU A O 1
ATOM 660 N N . PRO A 1 80 ? 11.340 1.508 -17.637 1.00 94.75 80 PRO A N 1
ATOM 661 C CA . PRO A 1 80 ? 9.957 1.390 -18.087 1.00 94.75 80 PRO A CA 1
ATOM 662 C C . PRO A 1 80 ? 8.953 1.985 -17.089 1.00 94.75 80 PRO A C 1
ATOM 664 O O . PRO A 1 80 ? 9.036 1.783 -15.886 1.00 94.75 80 PRO A O 1
ATOM 667 N N . SER A 1 81 ? 7.951 2.720 -17.578 1.00 92.06 81 SER A N 1
ATOM 668 C CA . SER A 1 81 ? 6.852 3.208 -16.718 1.00 92.06 81 SER A CA 1
ATOM 669 C C . SER A 1 81 ? 5.726 2.182 -16.543 1.00 92.06 81 SER A C 1
ATOM 671 O O . SER A 1 81 ? 4.804 2.393 -15.755 1.00 92.06 81 SER A O 1
ATOM 673 N N . VAL A 1 82 ? 5.795 1.077 -17.285 1.00 92.06 82 VAL A N 1
ATOM 674 C CA . VAL A 1 82 ? 4.843 -0.030 -17.251 1.00 92.06 82 VAL A CA 1
ATOM 675 C C . VAL A 1 82 ? 5.630 -1.333 -17.286 1.00 92.06 82 VAL A C 1
ATOM 677 O O . VAL A 1 82 ? 6.500 -1.486 -18.139 1.00 92.06 82 VAL A O 1
ATOM 680 N N . ILE A 1 83 ? 5.297 -2.261 -16.395 1.00 90.88 83 ILE A N 1
ATOM 681 C CA . ILE A 1 83 ? 5.855 -3.618 -16.350 1.00 90.88 83 ILE A CA 1
ATOM 682 C C . ILE A 1 83 ? 4.736 -4.652 -16.499 1.00 90.88 83 ILE A C 1
ATOM 684 O O . ILE A 1 83 ? 3.555 -4.322 -16.361 1.00 90.88 83 ILE A O 1
ATOM 688 N N . LEU A 1 84 ? 5.098 -5.895 -16.809 1.00 90.62 84 LEU A N 1
ATOM 689 C CA . LEU A 1 84 ? 4.157 -7.012 -16.842 1.00 90.62 84 LEU A CA 1
ATOM 690 C C . LEU A 1 84 ? 4.145 -7.730 -15.491 1.00 90.62 84 LEU A C 1
ATOM 692 O O . LEU A 1 84 ? 5.193 -8.093 -14.968 1.00 90.62 84 LEU A O 1
ATOM 696 N N . ALA A 1 85 ? 2.952 -7.955 -14.951 1.00 87.00 85 ALA A N 1
ATOM 697 C CA . ALA A 1 85 ? 2.711 -8.760 -13.761 1.00 87.00 85 ALA A CA 1
ATOM 698 C C . ALA A 1 85 ? 1.501 -9.658 -14.031 1.00 87.00 85 ALA A C 1
ATOM 700 O O . ALA A 1 85 ? 0.462 -9.155 -14.457 1.00 87.00 85 ALA A O 1
ATOM 701 N N . ALA A 1 86 ? 1.645 -10.976 -13.848 1.00 87.75 86 ALA A N 1
ATOM 702 C CA . ALA A 1 86 ? 0.593 -11.954 -14.157 1.00 87.75 86 ALA A CA 1
ATOM 703 C C . ALA A 1 86 ? 0.030 -11.829 -15.597 1.00 87.75 86 ALA A C 1
ATOM 705 O O . ALA A 1 86 ? -1.161 -11.980 -15.833 1.00 87.75 86 ALA A O 1
ATOM 706 N N . GLY A 1 87 ? 0.872 -11.473 -16.578 1.00 88.75 87 GLY A N 1
ATOM 707 C CA . GLY A 1 87 ? 0.433 -11.231 -17.963 1.00 88.75 87 GLY A CA 1
ATOM 708 C C . GLY A 1 87 ? -0.327 -9.913 -18.183 1.00 88.75 87 GLY A C 1
ATOM 709 O O . GLY A 1 87 ? -0.752 -9.625 -19.301 1.00 88.75 87 GLY A O 1
ATOM 710 N N . HIS A 1 88 ? -0.463 -9.079 -17.151 1.00 88.88 88 HIS A N 1
ATOM 711 C CA . HIS A 1 88 ? -1.150 -7.795 -17.207 1.00 88.88 88 HIS A CA 1
ATOM 712 C C . HIS A 1 88 ? -0.181 -6.619 -17.103 1.00 88.88 88 HIS A C 1
ATOM 714 O O . HIS A 1 88 ? 0.842 -6.670 -16.423 1.00 88.88 88 HIS A O 1
ATOM 720 N N . ARG A 1 89 ? -0.519 -5.523 -17.787 1.00 90.38 89 ARG A N 1
ATOM 721 C CA . ARG A 1 89 ? 0.258 -4.281 -17.762 1.00 90.38 89 ARG A CA 1
ATOM 722 C C . ARG A 1 89 ? -0.026 -3.518 -16.474 1.00 90.38 89 ARG A C 1
ATOM 724 O O . ARG A 1 89 ? -1.167 -3.152 -16.208 1.00 90.38 89 ARG A O 1
ATOM 731 N N . TYR A 1 90 ? 1.026 -3.225 -15.729 1.00 88.56 90 TYR A N 1
ATOM 732 C CA . TYR A 1 90 ? 0.979 -2.526 -14.455 1.00 88.56 90 TYR A CA 1
ATOM 733 C C . TYR A 1 90 ? 1.831 -1.259 -14.510 1.00 88.56 90 TYR A C 1
ATOM 735 O O . TYR A 1 90 ? 2.993 -1.299 -14.914 1.00 88.56 90 TYR A O 1
ATOM 743 N N . VAL A 1 91 ? 1.248 -0.126 -14.115 1.00 91.44 91 VAL A N 1
ATOM 744 C CA . VAL A 1 91 ? 1.958 1.157 -14.054 1.00 91.44 91 VAL A CA 1
ATOM 745 C C . VAL A 1 91 ? 2.836 1.186 -12.808 1.00 91.44 91 VAL A C 1
ATOM 747 O O . VAL A 1 91 ? 2.344 1.017 -11.690 1.00 91.44 91 VAL A O 1
ATOM 750 N N . VAL A 1 92 ? 4.127 1.450 -13.008 1.00 92.06 92 VAL A N 1
ATOM 751 C CA . VAL A 1 92 ? 5.109 1.520 -11.924 1.00 92.06 92 VAL A CA 1
ATOM 752 C C . VAL A 1 92 ? 4.790 2.707 -11.000 1.00 92.06 92 VAL A C 1
ATOM 754 O O . VAL A 1 92 ? 4.617 3.830 -11.492 1.00 92.06 92 VAL A O 1
ATOM 757 N N . PRO A 1 93 ? 4.740 2.512 -9.668 1.00 94.25 93 PRO A N 1
ATOM 758 C CA . PRO A 1 93 ? 4.395 3.562 -8.714 1.00 94.25 93 PRO A CA 1
ATOM 759 C C . PRO A 1 93 ? 5.578 4.508 -8.457 1.00 94.25 93 PRO A C 1
ATOM 761 O O . PRO A 1 93 ? 6.163 4.533 -7.378 1.00 94.25 93 PRO A O 1
ATOM 764 N N . ARG A 1 94 ? 5.950 5.311 -9.459 1.00 93.81 94 ARG A N 1
ATOM 765 C CA . ARG A 1 94 ? 7.037 6.298 -9.343 1.00 93.81 94 ARG A CA 1
ATOM 766 C C . ARG A 1 94 ? 6.763 7.306 -8.222 1.00 93.81 94 ARG A C 1
ATOM 768 O O 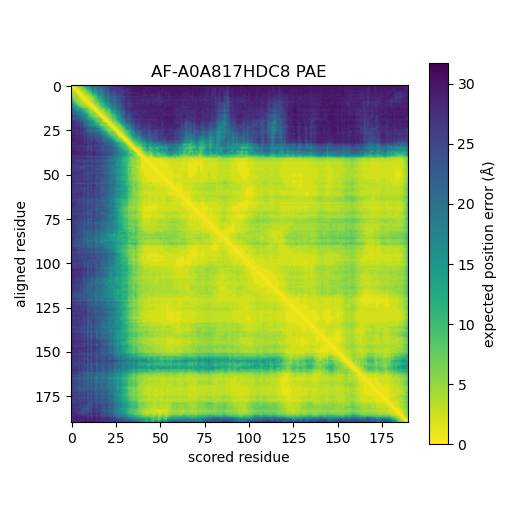. ARG A 1 94 ? 5.669 7.858 -8.143 1.00 93.81 94 ARG A O 1
ATOM 775 N N . GLY A 1 95 ? 7.775 7.556 -7.394 1.00 94.75 95 GLY A N 1
ATOM 776 C CA . GLY A 1 95 ? 7.718 8.417 -6.209 1.00 94.75 95 GLY A CA 1
ATOM 777 C C . GLY A 1 95 ? 7.364 7.695 -4.904 1.00 94.75 95 GLY A C 1
ATOM 778 O O . GLY A 1 95 ? 7.433 8.309 -3.846 1.00 94.75 95 GLY A O 1
ATOM 779 N N . TYR A 1 96 ? 7.026 6.404 -4.947 1.00 95.81 96 TYR A N 1
ATOM 780 C CA . TYR A 1 96 ? 6.609 5.643 -3.767 1.00 95.81 96 TYR A CA 1
ATOM 781 C C . TYR A 1 96 ? 7.726 4.723 -3.251 1.00 95.81 96 TYR A C 1
ATOM 783 O O . TYR A 1 96 ? 8.709 4.444 -3.940 1.00 95.81 96 TYR A O 1
ATOM 791 N N . ALA A 1 97 ? 7.558 4.228 -2.028 1.00 96.12 97 ALA A N 1
ATOM 792 C CA . ALA A 1 97 ? 8.312 3.107 -1.480 1.00 96.12 97 ALA A CA 1
ATOM 793 C C . ALA A 1 97 ? 7.352 1.926 -1.280 1.00 96.12 97 ALA A C 1
ATOM 795 O O . ALA A 1 97 ? 6.266 2.095 -0.728 1.00 96.12 97 ALA A O 1
ATOM 796 N N . GLY A 1 98 ? 7.734 0.751 -1.771 1.00 95.31 98 GLY A N 1
ATOM 797 C CA . GLY A 1 98 ? 7.029 -0.506 -1.558 1.00 95.31 98 GLY A CA 1
ATOM 798 C C . GLY A 1 98 ? 7.7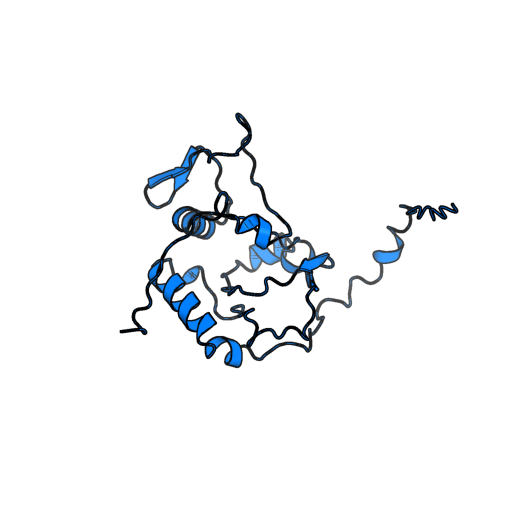31 -1.334 -0.488 1.00 95.31 98 GLY A C 1
ATOM 799 O O . GLY A 1 98 ? 8.954 -1.468 -0.518 1.00 95.31 98 GLY A O 1
ATOM 800 N N . PHE A 1 99 ? 6.947 -1.901 0.424 1.00 95.81 99 PHE A N 1
ATOM 801 C CA . PHE A 1 99 ? 7.425 -2.782 1.486 1.00 95.81 99 PHE A CA 1
ATOM 802 C C . PHE A 1 99 ? 6.889 -4.186 1.243 1.00 95.81 99 PHE A C 1
ATOM 804 O O . PHE A 1 99 ? 5.689 -4.363 1.019 1.00 95.81 99 PHE A O 1
ATOM 811 N N . GLY A 1 100 ? 7.777 -5.176 1.243 1.00 94.94 100 GLY A N 1
ATOM 812 C CA . GLY A 1 100 ? 7.400 -6.560 1.002 1.00 94.94 100 GLY A CA 1
ATOM 813 C C . GLY A 1 100 ? 6.556 -7.105 2.150 1.00 94.94 100 GLY A C 1
ATOM 814 O O . GLY A 1 100 ? 6.890 -6.931 3.323 1.00 94.94 100 GLY A O 1
ATOM 815 N N . LEU A 1 101 ? 5.470 -7.798 1.811 1.00 95.62 101 LEU A N 1
ATOM 816 C CA . LEU A 1 101 ? 4.611 -8.473 2.779 1.00 95.62 101 LEU A CA 1
ATOM 817 C C . LEU A 1 101 ? 4.893 -9.973 2.793 1.00 95.62 101 LEU A C 1
ATOM 819 O O . LEU A 1 101 ? 5.159 -10.580 1.753 1.00 95.62 101 LEU A O 1
ATOM 823 N N . THR A 1 102 ? 4.819 -10.575 3.973 1.00 95.19 102 THR A N 1
ATOM 824 C CA . THR A 1 102 ? 4.862 -12.028 4.117 1.00 95.19 102 THR A CA 1
ATOM 825 C C . THR A 1 102 ? 3.580 -12.618 3.549 1.00 95.19 102 THR A C 1
ATOM 827 O O . THR A 1 102 ? 2.477 -12.231 3.933 1.00 95.19 102 THR A O 1
ATOM 830 N N . VAL A 1 103 ? 3.726 -13.587 2.649 1.00 93.19 103 VAL A N 1
ATOM 831 C CA . VAL A 1 103 ? 2.606 -14.307 2.042 1.00 93.19 103 VAL A CA 1
ATOM 832 C C . VAL A 1 103 ? 2.700 -15.772 2.432 1.00 93.19 103 VAL A C 1
ATOM 834 O O . VAL A 1 103 ? 3.781 -16.356 2.414 1.00 93.19 103 VAL A O 1
ATOM 837 N N . ASP A 1 104 ? 1.560 -16.361 2.777 1.00 94.00 104 ASP A N 1
ATOM 838 C CA . ASP A 1 104 ? 1.430 -17.796 3.002 1.00 94.00 104 ASP A CA 1
ATOM 839 C C . ASP A 1 104 ? 1.639 -18.558 1.680 1.00 94.00 104 ASP A C 1
ATOM 841 O O . ASP A 1 104 ? 0.827 -18.396 0.761 1.00 94.00 104 ASP A O 1
ATOM 845 N N . PRO A 1 105 ? 2.703 -19.373 1.544 1.00 94.62 105 PRO A N 1
ATOM 846 C CA . PRO A 1 105 ? 3.014 -20.023 0.274 1.00 94.62 105 PRO A CA 1
ATOM 847 C C . PRO A 1 105 ? 1.937 -21.010 -0.184 1.00 94.62 105 PRO A C 1
ATOM 849 O O . PRO A 1 105 ? 1.695 -21.133 -1.384 1.00 94.62 105 PRO A O 1
ATOM 852 N N . ALA A 1 106 ? 1.270 -21.700 0.747 1.00 96.06 106 ALA A N 1
ATOM 853 C CA . ALA A 1 106 ? 0.231 -22.665 0.405 1.00 96.06 106 ALA A CA 1
ATOM 854 C C . ALA A 1 106 ? -0.999 -21.947 -0.161 1.00 96.06 106 ALA A C 1
ATOM 856 O O . ALA A 1 106 ? -1.502 -22.323 -1.222 1.00 96.06 106 ALA A O 1
ATOM 857 N N . LEU A 1 107 ? -1.420 -20.857 0.490 1.00 93.62 107 LEU A N 1
ATOM 858 C CA . LEU A 1 107 ? -2.510 -20.007 0.008 1.00 93.62 107 LEU A CA 1
ATOM 859 C C . LEU A 1 107 ? -2.158 -19.354 -1.341 1.00 93.62 107 LEU A C 1
ATOM 861 O O . LEU A 1 107 ? -2.986 -19.328 -2.252 1.00 93.62 107 LEU A O 1
ATOM 865 N N . ALA A 1 108 ? -0.915 -18.878 -1.489 1.00 94.38 108 ALA A N 1
ATOM 866 C CA . ALA A 1 108 ? -0.419 -18.278 -2.726 1.00 94.38 108 ALA A CA 1
ATOM 867 C C . ALA A 1 108 ? -0.493 -19.223 -3.918 1.00 94.38 108 ALA A C 1
ATOM 869 O O . ALA A 1 108 ? -0.976 -18.839 -4.986 1.00 94.38 108 ALA A O 1
ATOM 870 N N . ASN A 1 109 ? -0.051 -20.461 -3.715 1.00 95.75 109 ASN A N 1
ATOM 871 C CA . ASN A 1 109 ? -0.070 -21.485 -4.746 1.00 95.75 109 ASN A CA 1
ATOM 872 C C . ASN A 1 109 ? -1.503 -21.913 -5.078 1.00 95.75 109 ASN A C 1
ATOM 874 O O . ASN A 1 109 ? -1.850 -21.993 -6.255 1.00 95.75 109 ASN A O 1
ATOM 878 N N . TYR A 1 110 ? -2.348 -22.121 -4.063 1.00 96.81 110 TYR A N 1
ATOM 879 C CA . TYR A 1 110 ? -3.743 -22.522 -4.255 1.00 96.81 110 TYR A CA 1
ATOM 880 C C . TYR A 1 110 ? -4.539 -21.497 -5.079 1.00 96.81 110 TYR A C 1
ATOM 882 O O . TYR A 1 110 ? -5.247 -21.868 -6.013 1.00 96.81 110 TYR A O 1
ATOM 890 N N . HIS A 1 111 ? -4.373 -20.202 -4.790 1.00 94.62 111 HIS A N 1
ATOM 891 C CA . HIS A 1 111 ? -5.053 -19.117 -5.509 1.00 94.62 111 HIS A CA 1
ATOM 892 C C . HIS A 1 111 ? -4.307 -18.605 -6.745 1.00 94.62 111 HIS A C 1
ATOM 894 O O . HIS A 1 111 ? -4.776 -17.651 -7.368 1.00 94.62 111 HIS A O 1
ATOM 900 N N . LYS A 1 112 ? -3.153 -19.199 -7.086 1.00 95.44 112 LYS A N 1
ATOM 901 C CA . LYS A 1 112 ? -2.301 -18.795 -8.217 1.00 95.44 112 LYS A CA 1
ATOM 902 C C . LYS A 1 112 ? -2.010 -17.289 -8.233 1.00 95.44 112 LYS A C 1
ATOM 904 O O . LYS A 1 112 ? -2.047 -16.625 -9.270 1.00 95.44 112 LYS A O 1
ATOM 909 N N . LEU A 1 113 ? -1.710 -16.760 -7.048 1.00 92.50 113 LEU A N 1
ATOM 910 C CA . LEU A 1 113 ? -1.564 -15.329 -6.779 1.00 92.50 113 LEU A CA 1
ATOM 911 C C . LEU A 1 113 ? -0.612 -14.639 -7.770 1.00 92.50 113 LEU A C 1
ATOM 913 O O . LEU A 1 113 ? -0.930 -13.590 -8.315 1.00 92.50 113 LEU A O 1
ATOM 917 N N . TRP A 1 114 ? 0.531 -15.252 -8.069 1.00 90.69 114 TRP A N 1
ATOM 918 C CA . TRP A 1 114 ? 1.573 -14.621 -8.887 1.00 90.69 114 TRP A CA 1
ATOM 919 C C . TRP A 1 114 ? 1.324 -14.666 -10.397 1.00 90.69 114 TRP A C 1
ATOM 921 O O . TRP A 1 114 ? 1.914 -13.876 -11.132 1.00 90.69 114 TRP A O 1
ATOM 931 N N . SER A 1 115 ? 0.482 -15.587 -10.870 1.00 93.25 115 SER A N 1
ATOM 932 C CA . SER A 1 115 ? 0.249 -15.804 -12.301 1.00 93.25 115 SER A CA 1
ATOM 933 C C . SER A 1 115 ? -1.115 -15.326 -12.786 1.00 93.25 115 SER A C 1
ATOM 935 O O . SER A 1 115 ? -1.251 -15.083 -13.982 1.00 93.25 115 SER A O 1
ATOM 937 N N . GLU A 1 116 ? -2.102 -15.174 -11.898 1.00 94.25 116 GLU A N 1
ATOM 938 C CA . GLU A 1 116 ? -3.474 -14.813 -12.284 1.00 94.25 116 GLU A CA 1
ATOM 939 C C . GLU A 1 116 ? -3.971 -13.496 -11.670 1.00 94.25 116 GLU A C 1
ATOM 941 O O . GLU A 1 116 ? -4.896 -12.890 -12.212 1.00 94.25 116 GLU A O 1
ATOM 946 N N . TRP A 1 117 ? -3.401 -13.020 -10.555 1.00 92.38 117 TRP A N 1
ATOM 947 C CA . TRP A 1 117 ? -3.963 -11.847 -9.882 1.00 92.38 117 TRP A CA 1
ATOM 948 C C . TRP A 1 117 ? -3.490 -10.536 -10.502 1.00 92.38 117 TRP A C 1
ATOM 950 O O . TRP A 1 117 ? -2.301 -10.291 -10.708 1.00 92.38 117 TRP A O 1
ATOM 960 N N . LEU A 1 118 ? -4.453 -9.643 -10.721 1.00 92.56 118 LEU A N 1
ATOM 961 C CA . LEU A 1 118 ? -4.199 -8.269 -11.127 1.00 92.56 118 LEU A CA 1
ATOM 962 C C . LEU A 1 118 ? -3.574 -7.481 -9.978 1.00 92.56 118 LEU A C 1
ATOM 964 O O . LEU A 1 118 ? -4.066 -7.507 -8.848 1.00 92.56 118 LEU A O 1
ATOM 968 N N . VAL A 1 119 ? -2.551 -6.687 -10.286 1.00 91.94 119 VAL A N 1
ATOM 969 C CA . VAL A 1 119 ? -2.041 -5.707 -9.328 1.00 91.94 119 VAL A CA 1
ATOM 970 C C . VAL A 1 119 ? -2.972 -4.496 -9.308 1.00 91.94 119 VAL A C 1
ATOM 972 O O . VAL A 1 119 ? -3.153 -3.807 -10.313 1.00 91.94 119 VAL A O 1
ATOM 975 N N . THR A 1 120 ? -3.556 -4.224 -8.145 1.00 93.88 120 THR A N 1
ATOM 976 C CA . THR A 1 120 ? -4.466 -3.102 -7.909 1.00 93.88 120 THR A CA 1
ATOM 977 C C . THR A 1 120 ? -4.133 -2.428 -6.580 1.00 93.88 120 THR A C 1
ATOM 979 O O . THR A 1 120 ? -3.562 -3.040 -5.683 1.00 93.88 120 THR A O 1
ATOM 982 N N . TYR A 1 121 ? -4.508 -1.161 -6.438 1.00 95.12 121 TYR A N 1
ATOM 983 C CA . TYR A 1 121 ? -4.241 -0.349 -5.259 1.00 95.12 121 TYR A CA 1
ATOM 984 C C . TYR A 1 121 ? -5.529 0.007 -4.529 1.00 95.12 121 TYR A C 1
ATOM 986 O O . TYR A 1 121 ? -6.515 0.407 -5.152 1.00 95.12 121 TYR A O 1
ATOM 994 N N . HIS A 1 122 ? -5.488 -0.037 -3.204 1.00 95.06 122 HIS A N 1
ATOM 995 C CA . HIS A 1 122 ? -6.565 0.406 -2.329 1.00 95.06 122 HIS A CA 1
ATOM 996 C C . HIS A 1 122 ? -6.016 1.451 -1.359 1.00 95.06 122 HIS A C 1
ATOM 998 O O . HIS A 1 122 ? -5.073 1.170 -0.622 1.00 95.06 122 HIS A O 1
ATOM 1004 N N . GLY A 1 123 ? -6.577 2.658 -1.391 1.00 94.12 123 GLY A N 1
ATOM 1005 C CA . GLY A 1 123 ? -6.239 3.697 -0.425 1.00 94.12 123 GLY A CA 1
ATOM 1006 C C . GLY A 1 123 ? -6.950 3.444 0.895 1.00 94.12 123 GLY A C 1
ATOM 1007 O O . GLY A 1 123 ? -8.148 3.164 0.898 1.00 94.12 123 GLY A O 1
ATOM 1008 N N . THR A 1 124 ? -6.230 3.524 2.012 1.00 93.88 124 THR A N 1
ATOM 1009 C CA . THR A 1 124 ? -6.806 3.291 3.341 1.00 93.88 124 THR A CA 1
ATOM 1010 C C . THR A 1 124 ? -6.050 4.056 4.432 1.00 93.88 124 THR A C 1
ATOM 1012 O O . THR A 1 124 ? -5.081 4.755 4.152 1.00 93.88 124 THR A O 1
ATOM 1015 N N . SER A 1 125 ? -6.524 3.989 5.679 1.00 92.94 125 SER A N 1
ATOM 1016 C CA . SER A 1 125 ? -5.806 4.549 6.836 1.00 92.94 125 SER A CA 1
ATOM 1017 C C . SER A 1 125 ? -4.824 3.530 7.414 1.00 92.94 125 SER A C 1
ATOM 1019 O O . SER A 1 125 ? -5.015 2.327 7.252 1.00 92.94 125 SER A O 1
ATOM 1021 N N . GLN A 1 126 ? -3.818 3.995 8.160 1.00 94.00 126 GLN A N 1
ATOM 1022 C CA . GLN A 1 126 ? -2.843 3.114 8.817 1.00 94.00 126 GLN A CA 1
ATOM 1023 C C . GLN A 1 126 ? -3.510 2.060 9.728 1.00 94.00 126 GLN A C 1
ATOM 1025 O O . GLN A 1 126 ? -3.200 0.878 9.635 1.00 94.00 126 GLN A O 1
ATOM 1030 N N . TYR A 1 127 ? -4.519 2.438 10.518 1.00 93.50 127 TYR A N 1
ATOM 1031 C CA . TYR A 1 127 ? -5.223 1.499 11.406 1.00 93.50 127 TYR A CA 1
ATOM 1032 C C . TYR A 1 127 ? -6.010 0.418 10.650 1.00 93.50 127 TYR A C 1
ATOM 1034 O O . TYR A 1 127 ? -6.087 -0.737 11.075 1.00 93.50 127 TYR A O 1
ATOM 1042 N N . ALA A 1 128 ? -6.613 0.788 9.517 1.00 95.12 128 ALA A N 1
ATOM 1043 C CA . ALA A 1 128 ? -7.318 -0.167 8.675 1.00 95.12 128 ALA A CA 1
ATOM 1044 C C . ALA A 1 128 ? -6.331 -1.067 7.919 1.00 95.12 128 ALA A C 1
ATOM 1046 O O . ALA A 1 128 ? -6.584 -2.262 7.812 1.00 95.12 128 ALA A O 1
ATOM 1047 N N . ALA A 1 129 ? -5.194 -0.534 7.458 1.00 95.81 129 ALA A N 1
ATOM 1048 C CA . ALA A 1 129 ? -4.130 -1.321 6.838 1.00 95.81 129 ALA A CA 1
ATOM 1049 C C . ALA A 1 129 ? -3.602 -2.411 7.783 1.00 95.81 129 ALA A C 1
ATOM 1051 O O . ALA A 1 129 ? -3.537 -3.568 7.381 1.00 95.81 129 ALA A O 1
ATOM 1052 N N . GLU A 1 130 ? -3.318 -2.080 9.045 1.00 96.50 130 GLU A N 1
ATOM 1053 C CA . GLU A 1 130 ? -2.897 -3.065 10.051 1.00 96.50 130 GLU A CA 1
ATOM 1054 C C . GLU A 1 130 ? -3.926 -4.193 10.217 1.00 96.50 130 GLU A C 1
ATOM 1056 O O . GLU A 1 130 ? -3.596 -5.378 10.189 1.00 96.50 130 GLU A O 1
ATOM 1061 N N . SER A 1 131 ? -5.203 -3.818 10.321 1.00 97.25 131 SER A N 1
ATOM 1062 C CA . SER A 1 131 ? -6.306 -4.767 10.471 1.00 97.25 131 SER A CA 1
ATOM 1063 C C . SER A 1 131 ? -6.489 -5.645 9.221 1.00 97.25 131 SER A C 1
ATOM 1065 O O . SER A 1 131 ? -6.802 -6.828 9.348 1.00 97.25 131 SER A O 1
ATOM 1067 N N . ILE A 1 132 ? -6.251 -5.108 8.019 1.00 96.88 132 ILE A N 1
ATOM 1068 C CA . ILE A 1 132 ? -6.250 -5.875 6.762 1.00 96.88 132 ILE A CA 1
ATOM 1069 C C . ILE A 1 132 ? -5.096 -6.880 6.748 1.00 96.88 132 ILE A C 1
ATOM 1071 O O . ILE A 1 132 ? -5.304 -8.031 6.372 1.00 96.88 132 ILE A O 1
ATOM 1075 N N . LEU A 1 133 ? -3.894 -6.477 7.171 1.00 95.88 133 LEU A N 1
ATOM 1076 C CA . LEU A 1 133 ? -2.727 -7.363 7.220 1.00 95.88 133 LEU A CA 1
ATOM 1077 C C . LEU A 1 133 ? -2.935 -8.520 8.202 1.00 95.88 133 LEU A C 1
ATOM 1079 O O . LEU A 1 133 ? -2.670 -9.670 7.854 1.00 95.88 133 LEU A O 1
ATOM 1083 N N . ALA A 1 134 ? -3.468 -8.230 9.390 1.00 95.56 134 ALA A N 1
ATOM 1084 C CA . ALA A 1 134 ? -3.726 -9.241 10.409 1.00 95.56 134 ALA A CA 1
ATOM 1085 C C . ALA A 1 134 ? -4.773 -10.274 9.969 1.00 95.56 134 ALA A C 1
ATOM 1087 O O . ALA A 1 134 ? -4.595 -11.468 10.199 1.00 95.56 134 ALA A O 1
ATOM 1088 N N . ASN A 1 135 ? -5.846 -9.823 9.312 1.00 94.00 135 ASN A N 1
ATOM 1089 C CA . ASN A 1 135 ? -6.961 -10.689 8.918 1.00 94.00 135 ASN A CA 1
ATOM 1090 C C . ASN A 1 135 ? -6.845 -11.234 7.487 1.00 94.00 135 ASN A C 1
ATOM 1092 O O . ASN A 1 135 ? -7.639 -12.083 7.090 1.00 94.00 135 ASN A O 1
ATOM 1096 N N . ARG A 1 136 ? -5.877 -10.749 6.697 1.00 92.31 136 ARG A N 1
ATOM 1097 C CA . ARG A 1 136 ? -5.692 -11.068 5.268 1.00 92.31 136 ARG A CA 1
ATOM 1098 C C . ARG A 1 136 ? -6.945 -10.811 4.417 1.00 92.31 136 ARG A C 1
ATOM 1100 O O . ARG A 1 136 ? -7.161 -11.474 3.405 1.00 92.31 136 ARG A O 1
ATOM 1107 N N . GLN A 1 137 ? -7.769 -9.842 4.814 1.00 93.00 137 GLN A N 1
ATOM 1108 C CA . GLN A 1 137 ? -9.037 -9.528 4.161 1.00 93.00 137 GLN A CA 1
ATOM 1109 C C . GLN A 1 137 ? -9.295 -8.021 4.176 1.00 93.00 137 GLN A C 1
ATOM 1111 O O . GLN A 1 137 ? -8.984 -7.332 5.147 1.00 93.00 137 GLN A O 1
ATOM 1116 N N . PHE A 1 138 ? -9.890 -7.508 3.098 1.00 93.88 138 PHE A N 1
ATOM 1117 C CA . PHE A 1 138 ? -10.414 -6.146 3.079 1.00 93.88 138 PHE A CA 1
ATOM 1118 C C . PHE A 1 138 ? -11.571 -5.977 4.063 1.00 93.88 138 PHE A C 1
ATOM 1120 O O . PHE A 1 138 ? -12.419 -6.856 4.205 1.00 93.88 138 PHE A O 1
ATOM 1127 N N . LEU A 1 139 ? -11.620 -4.801 4.677 1.00 92.44 139 LEU A N 1
ATOM 1128 C CA . LEU A 1 139 ? -12.640 -4.434 5.649 1.00 92.44 139 LEU A CA 1
ATOM 1129 C C . LEU A 1 139 ? -13.749 -3.631 4.971 1.00 92.44 139 LEU A C 1
ATOM 1131 O O . LEU A 1 139 ? -13.494 -2.835 4.063 1.00 92.44 139 LEU A O 1
ATOM 1135 N N . ILE A 1 140 ? -14.978 -3.821 5.434 1.00 91.38 140 ILE A N 1
ATOM 1136 C CA . ILE A 1 140 ? -16.167 -3.110 4.968 1.00 91.38 140 ILE A CA 1
ATOM 1137 C C . ILE A 1 140 ? -16.756 -2.236 6.083 1.00 91.38 140 ILE A C 1
ATOM 1139 O O . ILE A 1 140 ? -16.518 -2.477 7.268 1.00 91.38 140 ILE A O 1
ATOM 1143 N N . PRO A 1 141 ? -17.548 -1.201 5.743 1.00 90.00 141 PRO A N 1
ATOM 1144 C CA . PRO A 1 141 ? -18.187 -0.376 6.758 1.00 90.00 141 PRO A CA 1
ATOM 1145 C C . PRO A 1 141 ? -19.041 -1.202 7.731 1.00 90.00 141 PRO A C 1
ATOM 1147 O O . PRO A 1 141 ? -19.912 -1.973 7.311 1.00 90.00 141 PRO A O 1
ATOM 1150 N N . GLY A 1 142 ? -18.805 -0.993 9.026 1.00 90.94 142 GLY A N 1
ATOM 1151 C CA . GLY A 1 142 ? -19.372 -1.769 10.131 1.00 90.94 142 GLY A CA 1
ATOM 1152 C C . GLY A 1 142 ? -18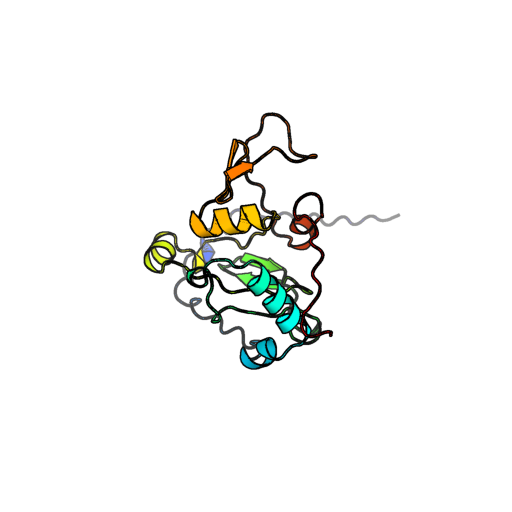.401 -2.769 10.767 1.00 90.94 142 GLY A C 1
ATOM 1153 O O . GLY A 1 142 ? -18.673 -3.223 11.876 1.00 90.94 142 GLY A O 1
ATOM 1154 N N . ASP A 1 143 ? -17.270 -3.073 10.127 1.00 93.69 143 ASP A N 1
ATOM 1155 C CA . ASP A 1 143 ? -16.239 -3.922 10.728 1.00 93.69 143 ASP A CA 1
ATOM 1156 C C . ASP A 1 143 ? -15.521 -3.201 11.874 1.00 93.69 143 ASP A C 1
ATOM 1158 O O . ASP A 1 143 ? -15.384 -1.972 11.882 1.00 93.69 143 ASP A O 1
ATOM 1162 N N . ARG A 1 144 ? -15.029 -3.973 12.849 1.00 96.69 144 ARG A N 1
ATOM 1163 C CA . ARG A 1 144 ? -14.232 -3.459 13.967 1.00 96.69 144 ARG A CA 1
ATOM 1164 C C . ARG A 1 144 ? -12.744 -3.676 13.693 1.00 96.69 144 ARG A C 1
ATOM 1166 O O . ARG A 1 144 ? -12.319 -4.799 13.442 1.00 96.69 144 ARG A O 1
ATOM 1173 N N . LEU A 1 145 ? -11.966 -2.597 13.753 1.00 96.25 145 LEU A N 1
ATOM 1174 C CA . LEU A 1 145 ? -10.509 -2.621 13.617 1.00 96.25 145 LEU A CA 1
ATOM 1175 C C . LEU A 1 145 ? -9.853 -3.229 14.867 1.00 96.25 145 LEU A C 1
ATOM 1177 O O . LEU A 1 145 ? -10.466 -3.275 15.936 1.00 96.25 145 LEU A O 1
ATOM 1181 N N . LEU A 1 146 ? -8.579 -3.617 14.763 1.00 95.19 146 LEU A N 1
ATOM 1182 C CA . LEU A 1 146 ? -7.799 -4.157 15.888 1.00 95.19 146 LEU A CA 1
ATOM 1183 C C . LEU A 1 146 ? -7.736 -3.207 17.090 1.00 95.19 146 LEU A C 1
ATOM 1185 O O . LEU A 1 146 ? -7.782 -3.647 18.233 1.00 95.19 146 LEU A O 1
ATOM 1189 N N . ASN A 1 147 ? -7.702 -1.897 16.840 1.00 93.44 147 ASN A N 1
ATOM 1190 C CA . ASN A 1 147 ? -7.720 -0.876 17.890 1.00 93.44 147 ASN A CA 1
ATOM 1191 C C . ASN A 1 147 ? -9.130 -0.610 18.470 1.00 93.44 147 ASN A C 1
ATOM 1193 O O . ASN A 1 147 ? -9.329 0.363 19.193 1.00 93.44 147 ASN A O 1
ATOM 1197 N N . GLY A 1 148 ? -10.134 -1.409 18.098 1.00 95.12 148 GLY A N 1
ATOM 1198 C CA . GLY A 1 148 ? -11.521 -1.275 18.540 1.00 95.12 148 GLY A CA 1
ATOM 1199 C C . GLY A 1 148 ? -12.365 -0.256 17.767 1.00 95.12 148 GLY A C 1
ATOM 1200 O O . GLY A 1 148 ? -13.580 -0.222 17.974 1.00 95.12 148 GLY A O 1
ATOM 1201 N N . THR A 1 149 ? -11.779 0.536 16.863 1.00 94.94 149 THR A N 1
ATOM 1202 C CA . THR A 1 149 ? -12.506 1.530 16.052 1.00 94.94 149 THR A CA 1
ATOM 1203 C C . THR A 1 149 ? -13.514 0.852 15.126 1.00 94.94 149 THR A C 1
ATOM 1205 O O . THR A 1 149 ? -13.210 -0.170 14.514 1.00 94.94 149 THR A O 1
ATOM 1208 N N . LEU A 1 150 ? -14.708 1.430 14.985 1.00 94.69 150 LEU A N 1
ATOM 1209 C CA . LEU A 1 150 ? -15.697 0.986 14.003 1.00 94.69 150 LEU A CA 1
ATOM 1210 C C . LEU A 1 150 ? -15.409 1.640 12.647 1.00 94.69 150 LEU A C 1
ATOM 1212 O O . LEU A 1 150 ? -15.335 2.866 12.551 1.00 94.69 150 LEU A O 1
ATOM 1216 N N . LEU A 1 151 ? -15.263 0.841 11.591 1.00 91.88 151 LEU A N 1
ATOM 1217 C CA . LEU A 1 151 ? -15.010 1.354 10.251 1.00 91.88 151 LEU A CA 1
ATOM 1218 C C . LEU A 1 151 ? -16.270 2.036 9.699 1.00 91.88 151 LEU A C 1
ATOM 1220 O O . LEU A 1 151 ? -17.270 1.385 9.395 1.00 91.88 151 LEU A O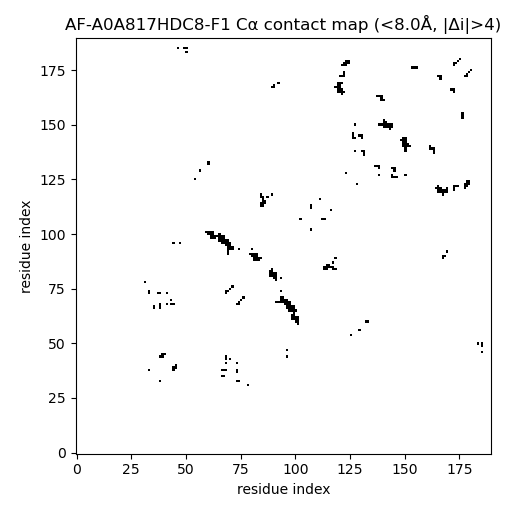 1
ATOM 1224 N N . GLY A 1 152 ? -16.224 3.362 9.579 1.00 88.19 152 GLY A N 1
ATOM 1225 C CA . GLY A 1 152 ? -17.316 4.169 9.035 1.00 88.19 152 GLY A CA 1
ATOM 1226 C C . GLY A 1 152 ? -17.334 4.238 7.506 1.00 88.19 152 GLY A C 1
ATOM 1227 O O . GLY A 1 152 ? -16.353 3.935 6.825 1.00 88.19 152 GLY A O 1
ATOM 1228 N N . ILE A 1 153 ? -18.461 4.697 6.959 1.00 84.62 153 ILE A N 1
ATOM 1229 C CA . ILE A 1 153 ? -18.557 5.117 5.556 1.00 84.62 153 ILE A CA 1
ATOM 1230 C C . ILE A 1 153 ? -17.878 6.486 5.432 1.00 84.62 153 ILE A C 1
ATOM 1232 O O . ILE A 1 153 ? -18.238 7.416 6.152 1.00 84.62 153 ILE A O 1
ATOM 1236 N N . ARG A 1 154 ? -16.897 6.619 4.533 1.00 78.50 154 ARG A N 1
ATOM 1237 C CA . ARG A 1 154 ? -16.198 7.893 4.313 1.00 78.50 154 ARG A CA 1
ATOM 1238 C C . ARG A 1 154 ? -17.003 8.832 3.403 1.00 78.50 154 ARG A C 1
ATOM 1240 O O . ARG A 1 154 ? -17.755 8.347 2.550 1.00 78.50 154 ARG A O 1
ATOM 1247 N N . PRO A 1 155 ? -16.830 10.162 3.533 1.00 74.44 155 PRO A N 1
ATOM 1248 C CA . PRO A 1 155 ? -17.381 11.123 2.582 1.00 74.44 155 PRO A CA 1
ATOM 1249 C C . PRO A 1 155 ? -16.999 10.764 1.138 1.00 74.44 155 PRO A C 1
ATOM 1251 O O . PRO A 1 155 ? -15.857 10.405 0.866 1.00 74.44 155 PRO A O 1
ATOM 1254 N N . GLY A 1 156 ? -17.962 10.832 0.216 1.00 70.62 156 GLY A N 1
ATOM 1255 C CA . GLY A 1 156 ? -17.767 10.459 -1.192 1.00 70.62 156 GLY A CA 1
ATOM 1256 C C . GLY A 1 156 ? -18.065 8.991 -1.532 1.00 70.62 156 GLY A C 1
ATOM 1257 O O . GLY A 1 156 ? -18.036 8.628 -2.705 1.00 70.62 156 GLY A O 1
ATOM 1258 N N . HIS A 1 157 ? -18.395 8.143 -0.552 1.00 74.31 157 HIS A N 1
ATOM 1259 C CA . HIS A 1 157 ? -18.899 6.792 -0.818 1.00 74.31 157 HIS A CA 1
ATOM 1260 C C . HIS A 1 157 ? -20.387 6.813 -1.207 1.00 74.31 157 HIS A C 1
ATOM 1262 O O . HIS A 1 157 ? -21.169 7.605 -0.683 1.00 74.31 157 HIS A O 1
ATOM 1268 N N . ILE A 1 158 ? -20.790 5.901 -2.100 1.00 77.81 158 ILE A N 1
ATOM 1269 C CA . ILE A 1 158 ? -22.185 5.757 -2.540 1.00 77.81 158 ILE A CA 1
ATOM 1270 C C . ILE A 1 158 ? -23.041 5.242 -1.365 1.00 77.81 158 ILE A C 1
ATOM 1272 O O . ILE A 1 158 ? -22.765 4.145 -0.862 1.00 77.81 158 ILE A O 1
ATOM 1276 N N . PRO A 1 159 ? -24.087 5.975 -0.933 1.00 76.00 159 PRO A N 1
ATOM 1277 C CA . PRO A 1 159 ? -24.956 5.540 0.158 1.00 76.00 159 PRO A CA 1
ATOM 1278 C C . PRO A 1 159 ? -25.570 4.155 -0.091 1.00 76.00 159 PRO A C 1
ATOM 1280 O O . PRO A 1 159 ? -25.971 3.822 -1.205 1.00 76.00 159 PRO A O 1
ATOM 1283 N N . GLY A 1 160 ? -25.645 3.330 0.958 1.00 78.56 160 GLY A N 1
ATOM 1284 C CA . GLY A 1 160 ? -26.273 2.002 0.904 1.00 78.56 160 GLY A CA 1
ATOM 1285 C C . GLY A 1 160 ? -25.471 0.916 0.174 1.00 78.56 160 GLY A C 1
ATOM 1286 O O . GLY A 1 160 ? -25.953 -0.209 0.047 1.00 78.56 160 GLY A O 1
ATOM 1287 N N . LYS A 1 161 ? -24.250 1.207 -0.294 1.00 79.50 161 LYS A N 1
ATOM 1288 C CA . LYS A 1 161 ? -23.387 0.230 -0.971 1.00 79.50 161 LYS A CA 1
ATOM 1289 C C . LYS A 1 161 ? -22.212 -0.187 -0.085 1.00 79.50 161 LYS A C 1
ATOM 1291 O O . LYS A 1 161 ? -21.420 0.645 0.348 1.00 79.50 161 LYS A O 1
ATOM 1296 N N . LYS A 1 162 ? -22.079 -1.496 0.148 1.00 83.31 162 LYS A N 1
ATOM 1297 C CA . LYS A 1 162 ? -20.939 -2.117 0.841 1.00 83.31 162 LYS A CA 1
ATOM 1298 C C . LYS A 1 162 ? -20.026 -2.780 -0.190 1.00 83.31 162 LYS A C 1
ATOM 1300 O O . LYS A 1 162 ? -20.133 -3.976 -0.443 1.00 83.31 162 LYS A O 1
ATOM 1305 N N . HIS A 1 163 ? -19.177 -1.982 -0.831 1.00 85.81 163 HIS A N 1
ATOM 1306 C CA . HIS A 1 163 ? -18.219 -2.455 -1.830 1.00 85.81 163 HIS A CA 1
ATOM 1307 C C . HIS A 1 163 ? -16.795 -2.092 -1.430 1.00 85.81 163 HIS A C 1
ATOM 1309 O O . HIS A 1 163 ? -16.561 -1.073 -0.778 1.00 85.81 163 HIS A O 1
ATOM 1315 N N . ILE A 1 164 ? -15.856 -2.925 -1.865 1.00 89.12 164 ILE A N 1
ATOM 1316 C CA . ILE A 1 164 ? -14.429 -2.638 -1.815 1.00 89.12 164 ILE A CA 1
ATOM 1317 C C . ILE A 1 164 ? -14.056 -2.066 -3.175 1.00 89.12 164 ILE A C 1
ATOM 1319 O O . ILE A 1 164 ? -14.307 -2.689 -4.206 1.00 89.12 164 ILE A O 1
ATOM 1323 N N . TYR A 1 165 ? -13.471 -0.874 -3.171 1.00 89.56 165 TYR A N 1
ATOM 1324 C CA . TYR A 1 165 ? -13.001 -0.222 -4.384 1.00 89.56 165 TYR A CA 1
ATOM 1325 C C . TYR A 1 165 ? -11.486 -0.314 -4.447 1.00 89.56 165 TYR A C 1
ATOM 1327 O O . TYR A 1 165 ? -10.785 0.085 -3.515 1.00 89.56 165 TYR A O 1
ATOM 1335 N N . THR A 1 166 ? -10.982 -0.813 -5.565 1.00 93.62 166 THR A N 1
ATOM 1336 C CA . THR A 1 166 ? -9.562 -0.798 -5.891 1.00 93.62 166 THR A CA 1
ATOM 1337 C C . THR A 1 166 ? -9.377 -0.113 -7.241 1.00 93.62 166 THR A C 1
ATOM 1339 O O . THR A 1 166 ? -10.311 0.004 -8.033 1.00 93.62 166 THR A O 1
ATOM 1342 N N . SER A 1 167 ? -8.176 0.391 -7.500 1.00 93.00 167 SER A N 1
ATOM 1343 C CA . SER A 1 167 ? -7.843 1.085 -8.744 1.00 93.00 167 SER A CA 1
ATOM 1344 C C . SER A 1 167 ? -6.538 0.539 -9.323 1.00 93.00 167 SER A C 1
ATOM 1346 O O . SER A 1 167 ? -5.625 0.229 -8.557 1.00 93.00 167 SER A O 1
ATOM 1348 N N . PRO A 1 168 ? -6.387 0.456 -10.657 1.00 91.50 168 PRO A N 1
ATOM 1349 C CA . PRO A 1 168 ? -5.104 0.144 -11.290 1.00 91.50 168 PRO A CA 1
ATOM 1350 C C . PRO A 1 168 ? -4.095 1.306 -11.193 1.00 91.50 168 PRO A C 1
ATOM 1352 O O . PRO A 1 168 ? -2.925 1.148 -11.527 1.00 91.50 168 PRO A O 1
ATOM 1355 N N . SER A 1 169 ? -4.534 2.488 -10.747 1.00 91.12 169 SER A N 1
ATOM 1356 C CA . SER A 1 169 ? -3.718 3.693 -10.589 1.00 91.12 169 SER A CA 1
ATOM 1357 C C . SER A 1 169 ? -3.462 3.989 -9.116 1.00 91.12 169 SER A C 1
ATOM 1359 O O . SER A 1 169 ? -4.387 4.356 -8.385 1.00 91.12 169 SER A O 1
ATOM 1361 N N . ILE A 1 170 ? -2.192 3.919 -8.705 1.00 93.31 170 ILE A N 1
ATOM 1362 C CA . ILE A 1 170 ? -1.780 4.320 -7.355 1.00 93.31 170 ILE A CA 1
ATOM 1363 C C . ILE A 1 170 ? -2.087 5.791 -7.081 1.00 93.31 170 ILE A C 1
ATOM 1365 O O . ILE A 1 170 ? -2.499 6.119 -5.977 1.00 93.31 170 ILE A O 1
ATOM 1369 N N . ARG A 1 171 ? -1.972 6.660 -8.097 1.00 93.19 171 ARG A N 1
ATOM 1370 C CA . ARG A 1 171 ? -2.260 8.097 -7.970 1.00 93.19 171 ARG A CA 1
ATOM 1371 C C . ARG A 1 171 ? -3.714 8.351 -7.593 1.00 93.19 171 ARG A C 1
ATOM 1373 O O . ARG A 1 171 ? -3.996 9.255 -6.819 1.00 93.19 171 ARG A O 1
ATOM 1380 N N . TYR A 1 172 ? -4.630 7.555 -8.147 1.00 93.50 172 TYR A N 1
ATOM 1381 C CA . TYR A 1 172 ? -6.040 7.635 -7.781 1.00 93.50 172 TYR A CA 1
ATOM 1382 C C . TYR A 1 172 ? -6.253 7.130 -6.351 1.00 93.50 172 TYR A C 1
ATOM 1384 O O . TYR A 1 172 ? -6.865 7.818 -5.544 1.00 93.50 172 TYR A O 1
ATOM 1392 N N . SER A 1 173 ? -5.685 5.971 -6.004 1.00 94.44 173 SER A N 1
ATOM 1393 C CA . SER A 1 173 ? -5.805 5.414 -4.649 1.00 94.44 173 SER A CA 1
ATOM 1394 C C . SER A 1 173 ? -5.112 6.264 -3.577 1.00 94.44 173 SER A C 1
ATOM 1396 O O . SER A 1 173 ? -5.478 6.174 -2.410 1.00 94.44 173 SER A O 1
ATOM 1398 N N . SER A 1 174 ? -4.146 7.108 -3.947 1.00 94.25 174 SER A N 1
ATOM 1399 C CA . SER A 1 174 ? -3.458 8.028 -3.037 1.00 94.25 174 SER A CA 1
ATOM 1400 C C . SER A 1 174 ? -4.147 9.383 -2.871 1.00 94.25 174 SER A C 1
ATOM 1402 O O . SER A 1 174 ? -3.606 10.230 -2.168 1.00 94.25 174 SER A O 1
ATOM 1404 N N . LEU A 1 175 ? -5.291 9.633 -3.521 1.00 92.56 175 LEU A N 1
ATOM 1405 C CA . LEU A 1 175 ? -6.072 10.842 -3.246 1.00 92.56 175 LEU A CA 1
ATOM 1406 C C . LEU A 1 175 ? -6.487 10.857 -1.772 1.00 92.56 175 LEU A C 1
ATOM 1408 O O . LEU A 1 175 ? -6.858 9.818 -1.226 1.00 92.56 175 LEU A O 1
ATOM 1412 N N . GLU A 1 176 ? -6.470 12.033 -1.148 1.00 91.38 176 GLU A N 1
ATOM 1413 C CA . GLU A 1 176 ? -6.672 12.200 0.300 1.00 91.38 176 GLU A CA 1
ATOM 1414 C C . GLU A 1 176 ? -8.000 11.609 0.806 1.00 91.38 176 GLU A C 1
ATOM 1416 O O . GLU A 1 176 ? -8.064 11.045 1.897 1.00 91.38 176 GLU A O 1
ATOM 1421 N N . VAL A 1 177 ? -9.046 11.635 -0.029 1.00 89.62 177 VAL A N 1
ATOM 1422 C CA . VAL A 1 177 ? -10.349 11.0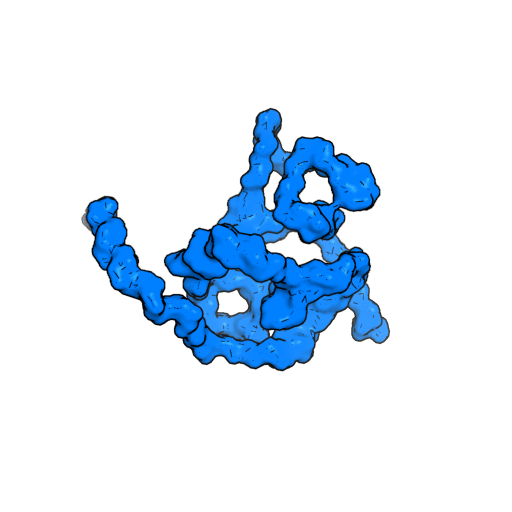16 0.272 1.00 89.62 177 VAL A CA 1
ATOM 1423 C C . VAL A 1 177 ? -10.254 9.494 0.502 1.00 89.62 177 VAL A C 1
ATOM 1425 O O . VAL A 1 177 ? -11.034 8.923 1.269 1.00 89.62 177 VAL A O 1
ATOM 1428 N N . TYR A 1 178 ? -9.267 8.830 -0.107 1.00 90.19 178 TYR A N 1
ATOM 1429 C CA . TYR A 1 178 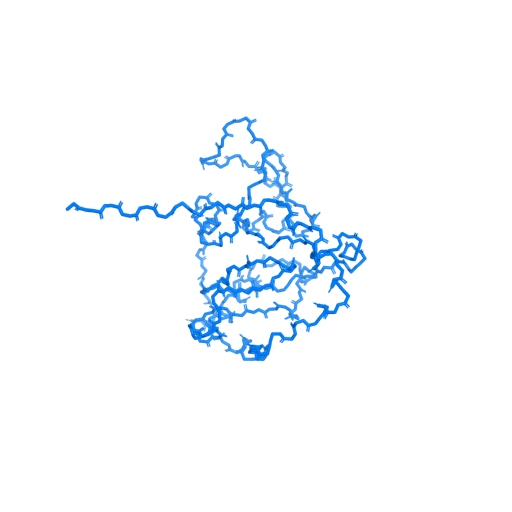? -9.016 7.391 0.028 1.00 90.19 178 TYR A CA 1
ATOM 1430 C C . TYR A 1 178 ? -7.825 7.091 0.948 1.00 90.19 178 TYR A C 1
ATOM 1432 O O . TYR A 1 178 ? -7.898 6.169 1.761 1.00 90.19 178 TYR A O 1
ATOM 1440 N N . SER A 1 179 ? -6.757 7.882 0.880 1.00 92.19 179 SER A N 1
ATOM 1441 C CA . SER A 1 179 ? -5.537 7.712 1.678 1.00 92.19 179 SER A CA 1
ATOM 1442 C C . SER A 1 179 ? -5.266 8.966 2.500 1.00 92.19 179 SER A C 1
ATOM 1444 O O . SER A 1 179 ? -4.675 9.921 2.005 1.00 92.19 179 SER A O 1
ATOM 1446 N N . VAL A 1 180 ? -5.707 8.958 3.760 1.00 86.81 180 VAL A N 1
ATOM 1447 C CA . VAL A 1 180 ? -5.553 10.101 4.670 1.00 86.81 180 VAL A CA 1
ATOM 1448 C C . VAL A 1 180 ? -4.069 10.406 4.871 1.00 86.81 180 VAL A C 1
ATOM 1450 O O . VAL A 1 180 ? -3.292 9.509 5.213 1.00 86.81 180 VAL A O 1
ATOM 1453 N N . LEU A 1 181 ? -3.689 11.668 4.666 1.00 88.94 181 LEU A N 1
ATOM 1454 C CA . LEU A 1 181 ? -2.322 12.128 4.875 1.00 88.94 181 LEU A CA 1
ATOM 1455 C C . LEU A 1 181 ? -1.955 12.034 6.359 1.00 88.94 181 LEU A C 1
ATOM 1457 O O . LEU A 1 181 ? -2.693 12.496 7.226 1.00 88.94 181 LEU A O 1
ATOM 1461 N N . ASN A 1 182 ? -0.793 11.448 6.640 1.00 88.75 182 ASN A N 1
ATOM 1462 C CA . ASN A 1 182 ? -0.211 11.411 7.976 1.00 88.75 182 ASN A CA 1
ATOM 1463 C C . ASN A 1 182 ? 1.105 12.181 7.947 1.00 88.75 182 ASN A C 1
ATOM 1465 O O . ASN A 1 182 ? 1.990 11.879 7.145 1.00 88.75 182 ASN A O 1
ATOM 1469 N N . ASN A 1 183 ? 1.227 13.171 8.827 1.00 90.56 183 ASN A N 1
ATOM 1470 C CA . ASN A 1 183 ? 2.482 13.882 9.012 1.00 90.56 183 ASN A CA 1
ATOM 1471 C C . ASN A 1 183 ? 3.435 13.002 9.819 1.00 90.56 183 ASN A C 1
ATOM 1473 O O . ASN A 1 183 ? 3.076 12.499 10.883 1.00 90.56 183 ASN A O 1
ATOM 1477 N N . PHE A 1 184 ? 4.651 12.840 9.312 1.00 92.88 184 PHE A N 1
ATOM 1478 C CA . PHE A 1 184 ? 5.709 12.089 9.968 1.00 92.88 184 PHE A CA 1
ATOM 1479 C C . PHE A 1 184 ? 6.968 12.946 10.055 1.00 92.88 184 PHE A C 1
ATOM 1481 O O . PHE A 1 184 ? 7.400 13.525 9.058 1.00 92.88 184 PHE A O 1
ATOM 1488 N N . THR A 1 185 ? 7.566 12.991 11.243 1.00 93.00 185 THR A N 1
ATOM 1489 C CA . THR A 1 185 ? 8.842 13.665 11.487 1.00 93.00 185 THR A CA 1
ATOM 1490 C C . THR A 1 185 ? 9.885 12.611 11.820 1.00 93.00 185 THR A C 1
ATOM 1492 O O . THR A 1 185 ? 9.752 11.905 12.817 1.00 93.00 185 THR A O 1
ATOM 1495 N N . SER A 1 186 ? 10.927 12.527 10.994 1.00 91.88 186 SER A N 1
ATOM 1496 C CA . SER A 1 186 ? 12.051 11.619 11.224 1.00 91.88 186 SER A CA 1
ATOM 1497 C C . SER A 1 186 ? 12.796 11.969 12.511 1.00 91.88 186 SER A C 1
ATOM 1499 O O . SER A 1 186 ? 13.090 13.132 12.787 1.00 91.88 186 SER A O 1
ATOM 1501 N N . SER A 1 187 ? 13.156 10.942 13.271 1.00 86.19 187 SER A N 1
ATOM 1502 C CA . SER A 1 187 ? 14.086 11.022 14.396 1.00 86.19 187 SER A CA 1
ATOM 1503 C C . SER A 1 187 ? 15.532 11.263 13.951 1.00 86.19 187 SER A C 1
ATOM 1505 O O . SER A 1 187 ? 16.309 11.820 14.718 1.00 86.19 187 SER A O 1
ATOM 1507 N N . SER A 1 188 ? 15.873 10.909 12.706 1.00 75.31 188 SER A N 1
ATOM 1508 C CA . SER A 1 188 ? 17.219 11.058 12.127 1.00 75.31 188 SER A CA 1
ATOM 1509 C C . SER A 1 188 ? 17.522 12.479 11.626 1.00 75.31 188 SER A C 1
ATOM 1511 O O . SER A 1 188 ? 18.624 12.735 11.153 1.00 75.31 188 SER A O 1
ATOM 1513 N N . GLY A 1 189 ? 16.543 13.389 11.683 1.00 58.34 189 GLY A N 1
ATOM 1514 C CA . GLY A 1 189 ? 16.677 14.801 11.305 1.00 58.34 189 GLY A CA 1
ATOM 1515 C C . GLY A 1 189 ? 16.843 15.762 12.489 1.00 58.34 189 GLY A C 1
ATOM 1516 O O . GLY A 1 189 ? 16.633 16.961 12.308 1.00 58.34 189 GLY A O 1
ATOM 1517 N N . LYS A 1 190 ? 17.146 15.242 13.685 1.00 45.12 190 LYS A N 1
ATOM 1518 C CA . LYS A 1 190 ? 17.556 16.022 14.862 1.00 45.12 190 LYS A CA 1
ATOM 1519 C C . LYS A 1 190 ? 19.066 15.996 15.032 1.00 45.12 190 LYS A C 1
ATOM 1521 O O . LYS A 1 190 ? 19.656 14.925 14.774 1.00 45.12 190 LYS A O 1
#

pLDDT: mean 81.1, std 21.58, range [30.77, 97.25]

Sequence (190 aa):
MNNNKSKISFNLDDRDALVSNRKEYAEVNDSSQLSQSESIECPWFKLCLEYVRSLDWQKCFFTRKHDRCYCNHCYSPSLPSVILAAGHRYVVPRGYAGFGLTVDPALANYHKLWSEWLVTYHGTSQYAAESILANRQFLIPGDRLLNGTLLGIRPGHIPGKKHIYTSPSIRYSSLEVYSVLNNFTSSSGK

Secondary structure (DSSP, 8-state):
-------PPPPS-TTGGGSTTTTS-TT---TT---HHHHHH-HHHHHHHHHHHHTT--GGGB-GGG-EE-STTTS-TTS-SEEEETTEEEE--TT-EE-PBP--HHHHHHTTHHHHPPP-B----HHHHHHHHHHTS---TTPBPTTS-B-PPPTTSPTT------BS-HHHHTSTTTS-------GGG-

Solvent-accessible surface area (backbone atoms only — not comparable to full-atom values): 12274 Å² total; per-residue (Å²): 142,84,87,84,80,82,82,83,80,83,81,85,78,74,70,74,80,69,65,85,68,73,87,75,68,91,70,77,74,65,87,77,68,66,55,66,68,63,32,64,71,33,68,70,37,44,54,54,51,51,52,60,58,73,66,69,64,69,68,77,53,49,33,77,91,58,43,42,34,23,33,70,80,62,40,41,84,90,51,77,63,57,47,78,46,40,91,38,86,40,64,57,62,71,71,40,72,47,75,20,62,56,70,60,65,68,61,36,60,74,68,37,45,76,61,67,45,78,79,66,29,65,40,50,44,72,66,54,49,54,36,25,65,76,67,74,43,89,82,53,68,74,40,68,36,82,90,66,50,68,39,68,82,59,84,91,60,65,85,98,62,90,75,85,76,70,32,72,40,56,73,66,22,55,34,58,88,41,20,61,84,76,92,81,82,69,78,85,78,110

Mean predicted aligned error: 10.46 Å

Radius of gyration: 20.27 Å; Cα contacts (8 Å, |Δi|>4): 190; chains: 1; bounding box: 47×44×63 Å

Foldseek 3Di:
DDDDDDDDDDDPPPPPVPPPPPPPPPDPPPVPDDDLVVQCPDPLLVQVVQVVVVLVFDPLQFDSPPKADQECVRNNPPHDQWDDWLNDTAGDPHPDIDTHTDDDVVVCVVVVVRNHDDDWDFAAESQQVSQCSVVVDHDWQQDATPVRDGRHDFPPDDPPDTDGDIGSDPVVNCPCSGHPDDDDDDPVVD